Protein AF-A0A7X2TPU9-F1 (afdb_monomer_lite)

pLDDT: mean 86.64, std 10.59, range [33.03, 97.06]

Sequence (370 aa):
MKGRLKGVFSALADVFNPTIPAFIVAGLAMGFANLLVQIYPDIDSVKSIGVIYHLLLLINNSFTPFLTCWIGYLATKRFGGTPILGGMLGMMTIIGEIDQISSLLNITSILYQGTGGVIAAFIGSFILSKVELFLRKHMLPSLDMVLTPLLAIIITVLPYVLFIMPISGAISSVLCFLMDKVSFTDSIVMNIVVGFICAAIFLPINVAGLQHGIIALYPIQLEKYGFITLYPVFAMAGAGQVGAGLGIWFLSRKANNLKLSNVAFSAAIPGTMGVAGPLIYTVTLPHPKAFIASCLGAGIGGAVIKCFNIVSTGWGPSGILALFMMDGPKGPFNALFIYLLGLIISATAGFILSLIILKPSDLEEHSTKR

Structure (mmCIF, N/CA/C/O backbone):
data_AF-A0A7X2TPU9-F1
#
_entry.id   AF-A0A7X2TPU9-F1
#
loop_
_atom_site.group_PDB
_atom_site.id
_atom_site.type_symbol
_atom_site.label_atom_id
_atom_site.label_alt_id
_atom_site.label_comp_id
_atom_site.label_asym_id
_atom_site.label_entity_id
_atom_site.label_seq_id
_atom_site.pdbx_PDB_ins_code
_atom_site.Cartn_x
_atom_site.Cartn_y
_atom_site.Cartn_z
_atom_site.occupancy
_atom_site.B_iso_or_equiv
_atom_site.auth_seq_id
_atom_site.auth_comp_id
_atom_site.auth_asym_id
_atom_site.auth_atom_id
_atom_site.pdbx_PDB_model_num
ATOM 1 N N . MET A 1 1 ? -16.681 -19.768 -14.494 1.00 37.88 1 MET A N 1
ATOM 2 C CA . MET A 1 1 ? -15.994 -18.457 -14.338 1.00 37.88 1 MET A CA 1
ATOM 3 C C . MET A 1 1 ? -15.482 -18.142 -12.924 1.00 37.88 1 MET A C 1
ATOM 5 O O . MET A 1 1 ? -14.431 -17.522 -12.835 1.00 37.88 1 MET A O 1
ATOM 9 N N . LYS A 1 2 ? -16.121 -18.590 -11.826 1.00 37.75 2 LYS A N 1
ATOM 10 C CA . LYS A 1 2 ? -15.704 -18.268 -10.435 1.00 37.75 2 LYS A CA 1
ATOM 11 C C . LYS A 1 2 ? -14.321 -18.805 -9.989 1.00 37.75 2 LYS A C 1
ATOM 13 O O . LYS A 1 2 ? -13.750 -18.261 -9.052 1.00 37.75 2 LYS A O 1
ATOM 18 N N . GLY A 1 3 ? -13.760 -19.822 -10.657 1.00 38.72 3 GLY A N 1
ATOM 19 C CA . GLY A 1 3 ? -12.445 -20.397 -10.312 1.00 38.72 3 GLY A CA 1
ATOM 20 C C . GLY A 1 3 ? -11.226 -19.657 -10.888 1.00 38.72 3 GLY A C 1
ATOM 21 O O . GLY A 1 3 ? -10.216 -19.532 -10.205 1.00 38.72 3 GLY A O 1
ATOM 22 N N . ARG A 1 4 ? -11.313 -19.113 -12.115 1.00 46.78 4 ARG A N 1
ATOM 23 C CA . ARG A 1 4 ? -10.171 -18.448 -12.786 1.00 46.78 4 ARG A CA 1
ATOM 24 C C . ARG A 1 4 ? -9.877 -17.054 -12.216 1.00 46.78 4 ARG A C 1
ATOM 26 O O . ARG A 1 4 ? -8.712 -16.725 -12.044 1.00 46.78 4 ARG A O 1
ATOM 33 N N . LEU A 1 5 ? -10.907 -16.279 -11.850 1.00 44.66 5 LEU A N 1
ATOM 34 C CA . LEU A 1 5 ? -10.726 -14.970 -11.198 1.00 44.66 5 LEU A CA 1
ATOM 35 C C . LEU A 1 5 ? -10.065 -15.095 -9.817 1.00 44.66 5 LEU A C 1
ATOM 37 O O . LEU A 1 5 ? -9.149 -14.335 -9.522 1.00 44.66 5 LEU A O 1
ATOM 41 N N . LYS A 1 6 ? -10.449 -16.094 -9.004 1.00 53.09 6 LYS A N 1
ATOM 42 C CA . LYS A 1 6 ? -9.767 -16.379 -7.727 1.00 53.09 6 LYS A CA 1
ATOM 43 C C . LYS A 1 6 ? -8.276 -16.679 -7.921 1.00 53.09 6 LYS A C 1
ATOM 45 O O . LYS A 1 6 ? -7.469 -16.240 -7.113 1.00 53.09 6 LYS A O 1
ATOM 50 N N . GLY A 1 7 ? -7.910 -17.369 -9.005 1.00 65.25 7 GLY A N 1
ATOM 51 C CA . GLY A 1 7 ? -6.514 -17.678 -9.326 1.00 65.25 7 GLY A CA 1
ATOM 52 C C . GLY A 1 7 ? -5.661 -16.443 -9.632 1.00 65.25 7 GLY A C 1
ATOM 53 O O . GLY A 1 7 ? -4.535 -16.359 -9.156 1.00 65.25 7 GLY A O 1
ATOM 54 N N . VAL A 1 8 ? -6.197 -15.464 -10.371 1.00 63.56 8 VAL A N 1
ATOM 55 C CA . VAL A 1 8 ? -5.458 -14.231 -10.716 1.00 63.56 8 VAL A CA 1
ATOM 56 C C . VAL A 1 8 ? -5.246 -13.346 -9.487 1.00 63.56 8 VAL A C 1
ATOM 58 O O . VAL A 1 8 ? -4.126 -12.908 -9.239 1.00 63.56 8 VAL A O 1
ATOM 61 N N . PHE A 1 9 ? -6.286 -13.130 -8.674 1.00 64.75 9 PHE A N 1
ATOM 62 C CA . PHE A 1 9 ? -6.149 -12.346 -7.441 1.00 64.75 9 PHE A CA 1
ATOM 63 C C . PHE A 1 9 ? -5.242 -13.027 -6.412 1.00 64.75 9 PHE A C 1
ATOM 65 O O . PHE A 1 9 ? -4.466 -12.345 -5.750 1.00 64.75 9 PHE A O 1
ATOM 72 N N . SER A 1 10 ? -5.283 -14.361 -6.322 1.00 69.06 10 SER A N 1
ATOM 73 C CA . SER A 1 10 ? -4.342 -15.126 -5.497 1.00 69.06 10 SER A CA 1
ATOM 74 C C . SER A 1 10 ? -2.905 -14.967 -5.990 1.00 69.06 10 SER A C 1
ATOM 76 O O . SER A 1 10 ? -2.018 -14.757 -5.175 1.00 69.06 10 SER A O 1
ATOM 78 N N . ALA A 1 11 ? -2.664 -15.020 -7.303 1.00 73.75 11 ALA A N 1
ATOM 79 C CA . ALA A 1 11 ? -1.323 -14.840 -7.856 1.00 73.75 11 ALA A CA 1
ATOM 80 C C . ALA A 1 11 ? -0.769 -13.433 -7.581 1.00 73.75 11 ALA A C 1
ATOM 82 O O . ALA A 1 11 ? 0.398 -13.303 -7.229 1.00 73.75 11 ALA A O 1
ATOM 83 N N . LEU A 1 12 ? -1.602 -12.391 -7.686 1.00 71.69 12 LEU A N 1
ATOM 84 C CA . LEU A 1 12 ? -1.212 -11.032 -7.298 1.00 71.69 12 LEU A CA 1
ATOM 85 C C . LEU A 1 12 ? -0.900 -10.957 -5.798 1.00 71.69 12 LEU A C 1
ATOM 87 O O . LEU A 1 12 ? 0.143 -10.432 -5.422 1.00 71.69 12 LEU A O 1
ATOM 91 N N . ALA A 1 13 ? -1.750 -11.530 -4.943 1.00 69.06 13 ALA A N 1
ATOM 92 C CA . ALA A 1 13 ? -1.512 -11.564 -3.501 1.00 69.06 13 ALA A CA 1
ATOM 93 C C . ALA A 1 13 ? -0.185 -12.259 -3.149 1.00 69.06 13 ALA A C 1
ATOM 95 O O . ALA A 1 13 ? 0.596 -11.724 -2.368 1.00 69.06 13 ALA A O 1
ATOM 96 N N . ASP A 1 14 ? 0.111 -13.401 -3.772 1.00 78.12 14 ASP A N 1
ATOM 97 C CA . ASP A 1 14 ? 1.351 -14.153 -3.542 1.00 78.12 14 ASP A CA 1
ATOM 98 C C . ASP A 1 14 ? 2.609 -13.363 -3.942 1.00 78.12 14 ASP A C 1
ATOM 100 O O . ASP A 1 14 ? 3.679 -13.572 -3.370 1.00 78.12 14 ASP A O 1
ATOM 104 N N . VAL A 1 15 ? 2.485 -12.446 -4.907 1.00 84.12 15 VAL A N 1
ATOM 105 C CA . VAL A 1 15 ? 3.581 -11.583 -5.370 1.00 84.12 15 VAL A CA 1
ATOM 106 C C . VAL A 1 15 ? 3.721 -10.326 -4.513 1.00 84.12 15 VAL A C 1
ATOM 108 O O . VAL A 1 15 ? 4.841 -9.936 -4.198 1.00 84.12 15 VAL A O 1
ATOM 111 N N . PHE A 1 16 ? 2.619 -9.708 -4.084 1.00 77.81 16 PHE A N 1
ATOM 112 C CA . PHE A 1 16 ? 2.669 -8.473 -3.294 1.00 77.81 16 PHE A CA 1
ATOM 113 C C . PHE A 1 16 ? 2.858 -8.708 -1.792 1.00 77.81 16 PHE A C 1
ATOM 115 O O . PHE A 1 16 ? 3.532 -7.914 -1.141 1.00 77.81 16 PHE A O 1
ATOM 122 N N . ASN A 1 17 ? 2.331 -9.785 -1.209 1.00 80.00 17 ASN A N 1
ATOM 123 C CA . ASN A 1 17 ? 2.440 -10.014 0.237 1.00 80.00 17 ASN A CA 1
ATOM 124 C C . ASN A 1 17 ? 3.899 -10.008 0.748 1.00 80.00 17 ASN A C 1
ATOM 126 O O . ASN A 1 17 ? 4.159 -9.338 1.750 1.00 80.00 17 ASN A O 1
ATOM 130 N N . PRO A 1 18 ? 4.875 -10.644 0.064 1.00 85.38 18 PRO A N 1
ATOM 131 C CA . PRO A 1 18 ? 6.278 -10.589 0.478 1.00 85.38 18 PRO A CA 1
ATOM 132 C C . PRO A 1 18 ? 6.905 -9.188 0.402 1.00 85.38 18 PRO A C 1
ATOM 134 O O . PRO A 1 18 ? 7.906 -8.942 1.067 1.00 85.38 18 PRO A O 1
ATOM 137 N N . THR A 1 19 ? 6.334 -8.269 -0.386 1.00 82.94 19 THR A N 1
ATOM 138 C CA . THR A 1 19 ? 6.843 -6.891 -0.533 1.00 82.94 19 THR A CA 1
ATOM 139 C C . THR A 1 19 ? 6.356 -5.938 0.558 1.00 82.94 19 THR A C 1
ATOM 141 O O . THR A 1 19 ? 6.970 -4.893 0.762 1.00 82.94 19 THR A O 1
ATOM 144 N N . ILE A 1 20 ? 5.290 -6.289 1.292 1.00 80.12 20 ILE A N 1
ATOM 145 C CA . ILE A 1 20 ? 4.671 -5.414 2.302 1.00 80.12 20 ILE A CA 1
ATOM 146 C C . ILE A 1 20 ? 5.694 -4.890 3.327 1.00 80.12 20 ILE A C 1
ATOM 148 O O . ILE A 1 20 ? 5.723 -3.679 3.528 1.00 80.12 20 ILE A O 1
ATOM 152 N N . PRO A 1 21 ? 6.571 -5.712 3.944 1.00 83.19 21 PRO A N 1
ATOM 153 C CA . PRO A 1 21 ? 7.555 -5.203 4.903 1.00 83.19 21 PRO A CA 1
ATOM 154 C C . PRO A 1 21 ? 8.481 -4.131 4.321 1.00 83.19 21 PRO A C 1
ATOM 156 O O . PRO A 1 21 ? 8.785 -3.149 4.993 1.00 83.19 21 PRO A O 1
ATOM 159 N N . ALA A 1 22 ? 8.892 -4.287 3.063 1.00 85.81 22 ALA A N 1
ATOM 160 C CA . ALA A 1 22 ? 9.754 -3.321 2.397 1.00 85.81 22 ALA A CA 1
ATOM 161 C C . ALA A 1 22 ? 9.011 -2.011 2.084 1.00 85.81 22 ALA A C 1
ATOM 163 O O . ALA A 1 22 ? 9.576 -0.939 2.284 1.00 85.81 22 ALA A O 1
ATOM 164 N N . PHE A 1 23 ? 7.726 -2.079 1.711 1.00 80.94 23 PHE A N 1
ATOM 165 C CA . PHE A 1 23 ? 6.880 -0.888 1.560 1.00 80.94 23 PHE A CA 1
ATOM 166 C C . PHE A 1 23 ? 6.717 -0.099 2.855 1.00 80.94 23 PHE A C 1
ATOM 168 O O . PHE A 1 23 ? 6.763 1.129 2.826 1.00 80.94 23 PHE A O 1
ATOM 175 N N . ILE A 1 24 ? 6.574 -0.794 3.986 1.00 80.88 24 ILE A N 1
ATOM 176 C CA . ILE A 1 24 ? 6.489 -0.157 5.304 1.00 80.88 24 ILE A CA 1
ATOM 177 C C . ILE A 1 24 ? 7.772 0.624 5.583 1.00 80.88 24 ILE A C 1
ATOM 179 O O . ILE A 1 24 ? 7.713 1.799 5.929 1.00 80.88 24 ILE A O 1
ATOM 183 N N . VAL A 1 25 ? 8.931 -0.018 5.415 1.00 87.19 25 VAL A N 1
ATOM 184 C CA . VAL A 1 25 ? 10.233 0.601 5.694 1.00 87.19 25 VAL A CA 1
ATOM 185 C C . VAL A 1 25 ? 10.494 1.784 4.759 1.00 87.19 25 VAL A C 1
ATOM 187 O O . VAL A 1 25 ? 10.828 2.865 5.239 1.00 87.19 25 VAL A O 1
ATOM 190 N N . ALA A 1 26 ? 10.301 1.609 3.449 1.00 86.19 26 ALA A N 1
ATOM 191 C CA . ALA A 1 26 ? 10.525 2.664 2.462 1.00 86.19 26 ALA A CA 1
ATOM 192 C C . ALA A 1 26 ? 9.569 3.850 2.664 1.00 86.19 26 ALA A C 1
ATOM 194 O O . ALA A 1 26 ? 10.004 4.999 2.723 1.00 86.19 26 ALA A O 1
ATOM 195 N N . GLY A 1 27 ? 8.278 3.566 2.855 1.00 82.69 27 GLY A N 1
ATOM 196 C CA . GLY A 1 27 ? 7.254 4.584 3.054 1.00 82.69 27 GLY A CA 1
ATOM 197 C C . GLY A 1 27 ? 7.400 5.345 4.374 1.00 82.69 27 GLY A C 1
ATOM 198 O O . GLY A 1 27 ? 7.263 6.566 4.384 1.00 82.69 27 GLY A O 1
ATOM 199 N N . LEU A 1 28 ? 7.738 4.667 5.481 1.00 86.50 28 LEU A N 1
ATOM 200 C CA . LEU A 1 28 ? 8.047 5.339 6.750 1.00 86.50 28 LEU A CA 1
ATOM 201 C C . LEU A 1 28 ? 9.306 6.196 6.636 1.00 86.50 28 LEU A C 1
ATOM 203 O O . LEU A 1 28 ? 9.312 7.318 7.136 1.00 86.50 28 LEU A O 1
ATOM 207 N N . ALA A 1 29 ? 10.354 5.703 5.969 1.00 89.56 29 ALA A N 1
ATOM 208 C CA . ALA A 1 29 ? 11.577 6.472 5.772 1.00 89.56 29 ALA A CA 1
ATOM 209 C C . ALA A 1 29 ? 11.309 7.760 4.975 1.00 89.56 29 ALA A C 1
ATOM 211 O O . ALA A 1 29 ? 11.707 8.838 5.413 1.00 89.56 29 ALA A O 1
ATOM 212 N N . MET A 1 30 ? 10.558 7.667 3.871 1.00 86.38 30 MET A N 1
ATOM 213 C CA . MET A 1 30 ? 10.102 8.833 3.104 1.00 86.38 30 MET A CA 1
ATOM 214 C C . MET A 1 30 ? 9.233 9.774 3.953 1.00 86.38 30 MET A C 1
ATOM 216 O O . MET A 1 30 ? 9.420 10.986 3.941 1.00 86.38 30 MET A O 1
ATOM 220 N N . GLY A 1 31 ? 8.311 9.219 4.736 1.00 82.44 31 GLY A N 1
ATOM 221 C CA . GLY A 1 31 ? 7.460 9.972 5.650 1.00 82.44 31 GLY A CA 1
ATOM 222 C C . GLY A 1 31 ? 8.233 10.809 6.674 1.00 82.44 31 GLY A C 1
ATOM 223 O O . GLY A 1 31 ? 8.025 12.018 6.794 1.00 82.44 31 GLY A O 1
ATOM 224 N N . PHE A 1 32 ? 9.196 10.191 7.363 1.00 87.31 32 PHE A N 1
ATOM 225 C CA . PHE A 1 32 ? 10.090 10.901 8.280 1.00 87.31 32 PHE A CA 1
ATOM 226 C C . PHE A 1 32 ? 10.965 11.931 7.558 1.00 87.31 32 PHE A C 1
ATOM 228 O O . PHE A 1 32 ? 11.156 13.024 8.088 1.00 87.31 32 PHE A O 1
ATOM 235 N N . ALA A 1 33 ? 11.463 11.624 6.356 1.00 87.62 33 ALA A N 1
ATOM 236 C CA . ALA A 1 33 ? 12.245 12.567 5.558 1.00 87.62 33 ALA A CA 1
ATOM 237 C C . ALA A 1 33 ? 11.432 13.831 5.222 1.00 87.62 33 ALA A C 1
ATOM 239 O O . ALA A 1 33 ? 11.910 14.946 5.435 1.00 87.62 33 ALA A O 1
ATOM 240 N N . ASN A 1 34 ? 10.177 13.662 4.798 1.00 85.25 34 ASN A N 1
ATOM 241 C CA . ASN A 1 34 ? 9.271 14.770 4.492 1.00 85.25 34 ASN A CA 1
ATOM 242 C C . ASN A 1 34 ? 8.945 15.615 5.732 1.00 85.25 34 ASN A C 1
ATOM 244 O O . ASN A 1 34 ? 8.908 16.844 5.649 1.00 85.25 34 ASN A O 1
ATOM 248 N N . LEU A 1 35 ? 8.758 14.983 6.898 1.00 86.25 35 LEU A N 1
ATOM 249 C CA . LEU A 1 35 ? 8.585 15.710 8.159 1.00 86.25 35 LEU A CA 1
ATOM 250 C C . LEU A 1 35 ? 9.835 16.525 8.513 1.00 86.25 35 LEU A C 1
ATOM 252 O O . LEU A 1 35 ? 9.701 17.685 8.893 1.00 86.25 35 LEU A O 1
ATOM 256 N N . LEU A 1 36 ? 11.040 15.965 8.359 1.00 88.12 36 LEU A N 1
ATOM 257 C CA . LEU A 1 36 ? 12.283 16.683 8.662 1.00 88.12 36 LEU A CA 1
ATOM 258 C C . LEU A 1 36 ? 12.463 17.926 7.786 1.00 88.12 36 LEU A C 1
ATOM 260 O O . LEU A 1 36 ? 12.769 18.984 8.330 1.00 88.12 36 LEU A O 1
ATOM 264 N N . VAL A 1 37 ? 12.221 17.826 6.475 1.00 87.50 37 VAL A N 1
ATOM 265 C CA . VAL A 1 37 ? 12.308 18.978 5.552 1.00 87.50 37 VAL A CA 1
ATOM 266 C C . VAL A 1 37 ? 11.253 20.035 5.876 1.00 87.50 37 VAL A C 1
ATOM 268 O O . VAL A 1 37 ? 11.502 21.225 5.710 1.00 87.50 37 VAL A O 1
ATOM 271 N N . GLN A 1 38 ? 10.090 19.643 6.402 1.00 84.25 38 GLN A N 1
ATOM 272 C CA . GLN A 1 38 ? 9.088 20.620 6.825 1.00 84.25 38 GLN A CA 1
ATOM 273 C C . GLN A 1 38 ? 9.500 21.395 8.093 1.00 84.25 38 GLN A C 1
ATOM 275 O O . GLN A 1 38 ? 9.171 22.576 8.200 1.00 84.25 38 GLN A O 1
ATOM 280 N N . ILE A 1 39 ? 10.206 20.768 9.046 1.00 86.25 39 ILE A N 1
ATOM 281 C CA . ILE A 1 39 ? 10.727 21.457 10.251 1.00 86.25 39 ILE A CA 1
ATOM 282 C C . ILE A 1 39 ? 11.978 22.274 9.915 1.00 86.25 39 ILE A C 1
ATOM 284 O O . ILE A 1 39 ? 12.142 23.388 10.412 1.00 86.25 39 ILE A O 1
ATOM 288 N N . TYR A 1 40 ? 12.853 21.715 9.079 1.00 87.25 40 TYR A N 1
ATOM 289 C CA . TYR A 1 40 ? 14.131 22.287 8.671 1.00 87.25 40 TYR A CA 1
ATOM 290 C C . TYR A 1 40 ? 14.166 22.434 7.142 1.00 87.25 40 TYR A C 1
ATOM 292 O O . TYR A 1 40 ? 14.740 21.579 6.466 1.00 87.25 40 TYR A O 1
ATOM 300 N N . PRO A 1 41 ? 13.573 23.510 6.585 1.00 83.56 41 PRO A N 1
ATOM 301 C CA . PRO A 1 41 ? 13.526 23.721 5.136 1.00 83.56 41 PRO A CA 1
ATOM 302 C C . PRO A 1 41 ? 14.909 23.797 4.482 1.00 83.56 41 PRO A C 1
ATOM 304 O O . PRO A 1 41 ? 15.077 23.352 3.353 1.00 83.56 41 PRO A O 1
ATOM 307 N N . ASP A 1 42 ? 15.901 24.325 5.204 1.00 86.75 42 ASP A N 1
ATOM 308 C CA . ASP A 1 42 ? 17.308 24.330 4.797 1.00 86.75 42 ASP A CA 1
ATOM 309 C C . ASP A 1 42 ? 18.062 23.196 5.509 1.00 86.75 42 ASP A C 1
ATOM 311 O O . ASP A 1 42 ? 18.854 23.414 6.430 1.00 86.75 42 ASP A O 1
ATOM 315 N N . ILE A 1 43 ? 17.724 21.954 5.157 1.00 85.50 43 ILE A N 1
ATOM 316 C CA . ILE A 1 43 ? 18.156 20.760 5.900 1.00 85.50 43 ILE A CA 1
ATOM 317 C C . ILE A 1 43 ? 19.678 20.550 5.874 1.00 85.50 43 ILE A C 1
ATOM 319 O O . ILE A 1 43 ? 20.245 19.979 6.808 1.00 85.50 43 ILE A O 1
ATOM 323 N N . ASP A 1 44 ? 20.341 21.080 4.843 1.00 84.44 44 ASP A N 1
ATOM 324 C CA . ASP A 1 44 ? 21.789 20.995 4.643 1.00 84.44 44 ASP A CA 1
ATOM 325 C C . ASP A 1 44 ? 22.567 21.979 5.529 1.00 84.44 44 ASP A C 1
ATOM 327 O O . ASP A 1 44 ? 23.751 21.763 5.814 1.00 84.44 44 ASP A O 1
ATOM 331 N N . SER A 1 45 ? 21.903 23.022 6.043 1.00 83.56 45 SER A N 1
ATOM 332 C CA . SER A 1 45 ? 22.503 23.962 6.999 1.00 83.56 45 SER A CA 1
ATOM 333 C C . SER A 1 45 ? 22.847 23.295 8.338 1.00 83.56 45 SER A C 1
ATOM 335 O O . SER A 1 45 ? 23.846 23.641 8.979 1.00 83.56 45 SER A O 1
ATOM 337 N N . VAL A 1 46 ? 22.077 22.277 8.743 1.00 89.69 46 VAL A N 1
ATOM 338 C CA . VAL A 1 46 ? 22.311 21.495 9.961 1.00 89.69 46 VAL A CA 1
ATOM 339 C C . VAL A 1 46 ? 22.845 20.118 9.578 1.00 89.69 46 VAL A C 1
ATOM 341 O O . VAL A 1 46 ? 22.095 19.155 9.445 1.00 89.69 46 VAL A O 1
ATOM 344 N N . LYS A 1 47 ? 24.175 20.010 9.455 1.00 89.56 47 LYS A N 1
ATOM 345 C CA . LYS A 1 47 ? 24.877 18.809 8.955 1.00 89.56 47 LYS A CA 1
ATOM 346 C C . LYS A 1 47 ? 24.372 17.479 9.533 1.00 89.56 47 LYS A C 1
ATOM 348 O O . LYS A 1 47 ? 24.223 16.516 8.793 1.00 89.56 47 LYS A O 1
ATOM 353 N N . SER A 1 48 ? 24.111 17.400 10.840 1.00 89.12 48 SER A N 1
ATOM 354 C CA . SER A 1 48 ? 23.618 16.169 11.478 1.00 89.12 48 SER A CA 1
ATOM 355 C C . SER A 1 48 ? 22.210 15.778 11.017 1.00 89.12 48 SER A C 1
ATOM 357 O O . SER A 1 48 ? 21.946 14.596 10.812 1.00 89.12 48 SER A O 1
ATOM 359 N N . ILE A 1 49 ? 21.322 16.754 10.815 1.00 90.25 49 ILE A N 1
ATOM 360 C CA . ILE A 1 49 ? 19.953 16.534 10.333 1.00 90.25 49 ILE A CA 1
ATOM 361 C C . ILE A 1 49 ? 19.970 16.209 8.838 1.00 90.25 49 ILE A C 1
ATOM 363 O O . ILE A 1 49 ? 19.307 15.256 8.433 1.00 90.25 49 ILE A O 1
ATOM 367 N N . GLY A 1 50 ? 20.789 16.911 8.047 1.00 91.50 50 GLY A N 1
ATOM 368 C CA . GLY A 1 50 ? 21.007 16.597 6.632 1.00 91.50 50 GLY A CA 1
ATOM 369 C C . GLY A 1 50 ? 21.483 15.154 6.419 1.00 91.50 50 GLY A C 1
ATOM 370 O O . GLY A 1 50 ? 20.932 14.434 5.588 1.00 91.50 50 GLY A O 1
ATOM 371 N N . VAL A 1 51 ? 22.425 14.664 7.240 1.00 93.94 51 VAL A N 1
ATOM 372 C CA . VAL A 1 51 ? 22.862 13.253 7.193 1.00 93.94 51 VAL A CA 1
ATOM 373 C C . VAL A 1 51 ? 21.702 12.292 7.473 1.00 93.94 51 VAL A C 1
ATOM 375 O O . VAL A 1 51 ? 21.525 11.327 6.731 1.00 93.94 51 VAL A O 1
ATOM 378 N N . ILE A 1 52 ? 20.891 12.543 8.507 1.00 94.31 52 ILE A N 1
ATOM 379 C CA . ILE A 1 52 ? 19.731 11.693 8.831 1.00 94.31 52 ILE A CA 1
ATOM 380 C C . ILE A 1 52 ? 18.715 11.702 7.683 1.00 94.31 52 ILE A C 1
ATOM 382 O O . ILE A 1 52 ? 18.240 10.641 7.278 1.00 94.31 52 ILE A O 1
ATOM 386 N N . TYR A 1 53 ? 18.413 12.873 7.126 1.00 93.06 53 TYR A N 1
ATOM 387 C CA . TYR A 1 53 ? 17.513 13.023 5.986 1.00 93.06 53 TYR A CA 1
ATOM 388 C C . TYR A 1 53 ? 17.980 12.209 4.773 1.00 93.06 53 TYR A C 1
ATOM 390 O O . TYR A 1 53 ? 17.211 11.417 4.224 1.00 93.06 53 TYR A O 1
ATOM 398 N N . HIS A 1 54 ? 19.254 12.322 4.395 1.00 93.69 54 HIS A N 1
ATOM 399 C CA . HIS A 1 54 ? 19.792 11.559 3.271 1.00 93.69 54 HIS A CA 1
ATOM 400 C C . HIS A 1 54 ? 19.862 10.053 3.545 1.00 93.69 54 HIS A C 1
ATOM 402 O O . HIS A 1 54 ? 19.648 9.271 2.620 1.00 93.69 54 HIS A O 1
ATOM 408 N N . LEU A 1 55 ? 20.090 9.622 4.791 1.00 95.94 55 LEU A N 1
ATOM 409 C CA . LEU A 1 55 ? 19.981 8.207 5.168 1.00 95.94 55 LEU A CA 1
ATOM 410 C C . LEU A 1 55 ? 18.545 7.684 5.009 1.00 95.94 55 LEU A C 1
ATOM 412 O O . LEU A 1 55 ? 18.350 6.576 4.511 1.00 95.94 55 LEU A O 1
ATOM 416 N N . LEU A 1 56 ? 17.536 8.477 5.377 1.00 93.25 56 LEU A N 1
ATOM 417 C CA . LEU A 1 56 ? 16.128 8.118 5.179 1.00 93.25 56 LEU A CA 1
ATOM 418 C C . LEU A 1 56 ? 15.769 8.033 3.688 1.00 93.25 56 LEU A C 1
ATOM 420 O O . LEU A 1 56 ? 15.145 7.059 3.258 1.00 93.25 56 LEU A O 1
ATOM 424 N N . LEU A 1 57 ? 16.219 8.996 2.879 1.00 92.00 57 LEU A N 1
ATOM 425 C CA . LEU A 1 57 ? 16.050 8.934 1.426 1.00 92.00 57 LEU A CA 1
ATOM 426 C C . LEU A 1 57 ? 16.769 7.733 0.810 1.00 92.00 57 LEU A C 1
ATOM 428 O O . LEU A 1 57 ? 16.216 7.100 -0.084 1.00 92.00 57 LEU A O 1
ATOM 432 N N . LEU A 1 58 ? 17.967 7.389 1.290 1.00 95.19 58 LEU A N 1
ATOM 433 C CA . LEU A 1 58 ? 18.707 6.212 0.836 1.00 95.19 58 LEU A CA 1
ATOM 434 C C . LEU A 1 58 ? 17.907 4.927 1.087 1.00 95.19 58 LEU A C 1
ATOM 436 O O . LEU A 1 58 ? 17.797 4.091 0.190 1.00 95.19 58 LEU A O 1
ATOM 440 N N . ILE A 1 59 ? 17.299 4.794 2.271 1.00 93.44 59 ILE A N 1
ATOM 441 C CA . ILE A 1 59 ? 16.425 3.661 2.604 1.00 93.44 59 ILE A CA 1
ATOM 442 C C . ILE A 1 59 ? 15.239 3.601 1.634 1.00 93.44 59 ILE A C 1
ATOM 444 O O . ILE A 1 59 ? 15.006 2.550 1.036 1.00 93.44 59 ILE A O 1
ATOM 448 N N . ASN A 1 60 ? 14.527 4.710 1.411 1.00 87.88 60 ASN A N 1
ATOM 449 C CA . ASN A 1 60 ? 13.413 4.739 0.457 1.00 87.88 60 ASN A CA 1
ATOM 450 C C . ASN A 1 60 ? 13.857 4.395 -0.978 1.00 87.88 60 ASN A C 1
ATOM 452 O O . ASN A 1 60 ? 13.249 3.555 -1.647 1.00 87.88 60 ASN A O 1
ATOM 456 N N . ASN A 1 61 ? 14.941 5.013 -1.444 1.00 89.06 61 ASN A N 1
ATOM 457 C CA . ASN A 1 61 ? 15.434 4.882 -2.815 1.00 89.06 61 ASN A CA 1
ATOM 458 C C . ASN A 1 61 ? 16.069 3.514 -3.099 1.00 89.06 61 ASN A C 1
ATOM 460 O O . ASN A 1 61 ? 16.218 3.141 -4.259 1.00 89.06 61 ASN A O 1
ATOM 464 N N . SER A 1 62 ? 16.390 2.733 -2.065 1.00 90.81 62 SER A N 1
ATOM 465 C CA . SER A 1 62 ? 16.808 1.335 -2.225 1.00 90.81 62 SER A CA 1
ATOM 466 C C . SER A 1 62 ? 15.672 0.410 -2.685 1.00 90.81 62 SER A C 1
ATOM 468 O O . SER A 1 62 ? 15.930 -0.679 -3.200 1.00 90.81 62 SER A O 1
ATOM 470 N N . PHE A 1 63 ? 14.414 0.834 -2.523 1.00 87.56 63 PHE A N 1
ATOM 471 C CA . PHE A 1 63 ? 13.247 -0.001 -2.790 1.00 87.56 63 PHE A CA 1
ATOM 472 C C . PHE A 1 63 ? 12.300 0.601 -3.830 1.00 87.56 63 PHE A C 1
ATOM 474 O O . PHE A 1 63 ? 12.010 -0.053 -4.832 1.00 87.56 63 PHE A O 1
ATOM 481 N N . THR A 1 64 ? 11.849 1.841 -3.625 1.00 81.62 64 THR A N 1
ATOM 482 C CA . THR A 1 64 ? 10.777 2.463 -4.421 1.00 81.62 64 THR A CA 1
ATOM 483 C C . THR A 1 64 ? 11.087 2.534 -5.926 1.00 81.62 64 THR A C 1
ATOM 485 O O . THR A 1 64 ? 10.250 2.085 -6.710 1.00 81.62 64 THR A O 1
ATOM 488 N N . PRO A 1 65 ? 12.280 2.982 -6.372 1.00 84.56 65 PRO A N 1
ATOM 489 C CA . PRO A 1 65 ? 12.628 3.002 -7.796 1.00 84.56 65 PRO A CA 1
ATOM 490 C C . PRO A 1 65 ? 12.724 1.602 -8.412 1.00 84.56 65 PRO A C 1
ATOM 492 O O . PRO A 1 65 ? 12.435 1.417 -9.587 1.00 84.56 65 PRO A O 1
ATOM 495 N N . PHE A 1 66 ? 13.098 0.597 -7.616 1.00 89.31 66 PHE A N 1
ATOM 496 C CA . PHE A 1 66 ? 13.313 -0.782 -8.063 1.00 89.31 66 PHE A CA 1
ATOM 497 C C . PHE A 1 66 ? 12.070 -1.658 -7.906 1.00 89.31 66 PHE A C 1
ATOM 499 O O . PHE A 1 66 ? 12.158 -2.887 -7.923 1.00 89.31 66 PHE A O 1
ATOM 506 N N . LEU A 1 67 ? 10.893 -1.059 -7.750 1.00 86.75 67 LEU A N 1
ATOM 507 C CA . LEU A 1 67 ? 9.682 -1.808 -7.458 1.00 86.75 67 LEU A CA 1
ATOM 508 C C . LEU A 1 67 ? 9.336 -2.834 -8.549 1.00 86.75 67 LEU A C 1
ATOM 510 O O . LEU A 1 67 ? 8.997 -3.980 -8.252 1.00 86.75 67 LEU A O 1
ATOM 514 N N . THR A 1 68 ? 9.496 -2.461 -9.815 1.00 90.12 68 THR A N 1
ATOM 515 C CA . THR A 1 68 ? 9.306 -3.364 -10.959 1.00 90.12 68 THR A CA 1
ATOM 516 C C . THR A 1 68 ? 10.259 -4.563 -10.918 1.00 90.12 68 THR A C 1
ATOM 518 O O . THR A 1 68 ? 9.848 -5.674 -11.253 1.00 90.12 68 THR A O 1
ATOM 521 N N . CYS A 1 69 ? 11.496 -4.383 -10.438 1.00 93.69 69 CYS A N 1
ATOM 522 C CA . CYS A 1 69 ? 12.465 -5.461 -10.219 1.00 93.69 69 CYS A CA 1
ATOM 523 C C . CYS A 1 69 ? 11.969 -6.458 -9.168 1.00 93.69 69 CYS A C 1
ATOM 525 O O . CYS A 1 69 ? 11.887 -7.659 -9.432 1.00 93.69 69 CYS A O 1
ATOM 527 N N . TRP A 1 70 ? 11.579 -5.967 -7.989 1.00 92.00 70 TRP A N 1
ATOM 528 C CA . TRP A 1 70 ? 11.109 -6.825 -6.898 1.00 92.00 70 TRP A CA 1
ATOM 529 C C . TRP A 1 70 ? 9.857 -7.610 -7.288 1.00 92.00 70 TRP A C 1
ATOM 531 O O . TRP A 1 70 ? 9.760 -8.810 -7.013 1.00 92.00 70 TRP A O 1
ATOM 541 N N . ILE A 1 71 ? 8.927 -6.962 -7.992 1.00 90.69 71 ILE A N 1
ATOM 542 C CA . ILE A 1 71 ? 7.725 -7.620 -8.504 1.00 90.69 71 ILE A CA 1
ATOM 543 C C . ILE A 1 71 ? 8.077 -8.654 -9.569 1.00 90.69 71 ILE A C 1
ATOM 545 O O . ILE A 1 71 ? 7.561 -9.770 -9.506 1.00 90.69 71 ILE A O 1
ATOM 549 N N . GLY A 1 72 ? 8.976 -8.337 -10.501 1.00 94.12 72 GLY A N 1
ATOM 550 C CA . GLY A 1 72 ? 9.395 -9.289 -11.524 1.00 94.12 72 GLY A CA 1
ATOM 551 C C . GLY A 1 72 ? 10.069 -10.533 -10.933 1.00 94.12 72 GLY A C 1
ATOM 552 O O . GLY A 1 72 ? 9.768 -11.669 -11.321 1.00 94.12 72 GLY A O 1
ATOM 553 N N . TYR A 1 73 ? 10.907 -10.334 -9.914 1.00 96.06 73 TYR A N 1
ATOM 554 C CA . TYR A 1 73 ? 11.546 -11.412 -9.162 1.00 96.06 73 TYR A CA 1
ATOM 555 C C . TYR A 1 73 ? 10.514 -12.331 -8.496 1.00 96.06 73 TYR A C 1
ATOM 557 O O . TYR A 1 73 ? 10.537 -13.554 -8.679 1.00 96.06 73 TYR A O 1
ATOM 565 N N . LEU A 1 74 ? 9.577 -11.752 -7.741 1.00 93.06 74 LEU A N 1
ATOM 566 C CA . LEU A 1 74 ? 8.571 -12.506 -6.991 1.00 93.06 74 LEU A CA 1
ATOM 567 C C . LEU A 1 74 ? 7.543 -13.178 -7.910 1.00 93.06 74 LEU A C 1
ATOM 569 O O . LEU A 1 74 ? 7.169 -14.327 -7.667 1.00 93.06 74 LEU A O 1
ATOM 573 N N . ALA A 1 75 ? 7.135 -12.514 -8.993 1.00 92.81 75 ALA A N 1
ATOM 574 C CA . ALA A 1 75 ? 6.247 -13.081 -10.004 1.00 92.81 75 ALA A CA 1
ATOM 575 C C . ALA A 1 75 ? 6.887 -14.289 -10.692 1.00 92.81 75 ALA A C 1
ATOM 577 O O . ALA A 1 75 ? 6.278 -15.356 -10.767 1.00 92.81 75 ALA A O 1
ATOM 578 N N . THR A 1 76 ? 8.144 -14.170 -11.115 1.00 95.50 76 THR A N 1
ATOM 579 C CA . THR A 1 76 ? 8.861 -15.279 -11.761 1.00 95.50 76 THR A CA 1
ATOM 580 C C . THR A 1 76 ? 9.047 -16.456 -10.804 1.00 95.50 76 THR A C 1
ATOM 582 O O . THR A 1 76 ? 8.765 -17.601 -11.168 1.00 95.50 76 THR A O 1
ATOM 585 N N . LYS A 1 77 ? 9.380 -16.178 -9.533 1.00 94.25 77 LYS A N 1
ATOM 586 C CA . LYS A 1 77 ? 9.415 -17.193 -8.467 1.00 94.25 77 LYS A CA 1
ATOM 587 C C . LYS A 1 77 ? 8.071 -17.902 -8.300 1.00 94.25 77 LYS A C 1
ATOM 589 O O . LYS A 1 77 ? 8.035 -19.121 -8.142 1.00 94.25 77 LYS A O 1
ATOM 594 N N . ARG A 1 78 ? 6.960 -17.162 -8.350 1.00 90.69 78 ARG A N 1
ATOM 595 C CA . ARG A 1 78 ? 5.606 -17.719 -8.223 1.00 90.69 78 ARG A CA 1
ATOM 596 C C . ARG A 1 78 ? 5.230 -18.620 -9.399 1.00 90.69 78 ARG A C 1
ATOM 598 O O . ARG A 1 78 ? 4.565 -19.636 -9.189 1.00 90.69 78 ARG A O 1
ATOM 605 N N . PHE A 1 79 ? 5.628 -18.253 -10.614 1.00 92.88 79 PHE A N 1
ATOM 606 C CA . PHE A 1 79 ? 5.304 -18.993 -11.836 1.00 92.88 79 PHE A CA 1
ATOM 607 C C . PHE A 1 79 ? 6.272 -20.143 -12.151 1.00 92.88 79 PHE A C 1
ATOM 609 O O . PHE A 1 79 ? 6.012 -20.901 -13.088 1.00 92.88 79 PHE A O 1
ATOM 616 N N . GLY A 1 80 ? 7.327 -20.312 -11.347 1.00 90.88 80 GLY A N 1
ATOM 617 C CA . GLY A 1 80 ? 8.274 -21.425 -11.430 1.00 90.88 80 GLY A CA 1
ATOM 618 C C . GLY A 1 80 ? 9.464 -21.193 -12.363 1.00 90.88 80 GLY A C 1
ATOM 619 O O . GLY A 1 80 ? 10.181 -22.148 -12.645 1.00 90.88 80 GLY A O 1
ATOM 620 N N . GLY A 1 81 ? 9.666 -19.964 -12.849 1.00 92.94 81 GLY A N 1
ATOM 621 C CA . GLY A 1 81 ? 10.875 -19.574 -13.580 1.00 92.94 81 GLY A CA 1
ATOM 622 C C . GLY A 1 81 ? 12.023 -19.183 -12.645 1.00 92.94 81 GLY A C 1
ATOM 623 O O . GLY A 1 81 ? 11.878 -19.173 -11.418 1.00 92.94 81 GLY A O 1
ATOM 624 N N . THR A 1 82 ? 13.160 -18.806 -13.223 1.00 95.56 82 THR A N 1
ATOM 625 C CA . THR A 1 82 ? 14.347 -18.347 -12.494 1.00 95.56 82 THR A CA 1
ATOM 626 C C . THR A 1 82 ? 14.155 -16.904 -11.999 1.00 95.56 82 THR A C 1
ATOM 628 O O . THR A 1 82 ? 14.176 -15.972 -12.806 1.00 95.56 82 THR A O 1
ATOM 631 N N . PRO A 1 83 ? 14.020 -16.658 -10.677 1.00 96.06 83 PRO A N 1
ATOM 632 C CA . PRO A 1 83 ? 13.591 -15.357 -10.152 1.00 96.06 83 PRO A CA 1
ATOM 633 C C . PRO A 1 83 ? 14.476 -14.174 -10.559 1.00 96.06 83 PRO A C 1
ATOM 635 O O . PRO A 1 83 ? 13.969 -13.092 -10.843 1.00 96.06 83 PRO A O 1
ATOM 638 N N . ILE A 1 84 ? 15.797 -14.372 -10.631 1.00 96.31 84 ILE A N 1
ATOM 639 C CA . ILE A 1 84 ? 16.730 -13.290 -10.973 1.00 96.31 84 ILE A CA 1
ATOM 640 C C . ILE A 1 84 ? 16.506 -12.755 -12.398 1.00 96.31 84 ILE A C 1
ATOM 642 O O . ILE A 1 84 ? 16.643 -11.555 -12.620 1.00 96.31 84 ILE A O 1
ATOM 646 N N . LEU A 1 85 ? 16.072 -13.605 -13.338 1.00 95.88 85 LEU A N 1
ATOM 647 C CA . LEU A 1 85 ? 15.744 -13.194 -14.708 1.00 95.88 85 LEU A CA 1
ATOM 648 C C . LEU A 1 85 ? 14.481 -12.327 -14.743 1.00 95.88 85 LEU A C 1
ATOM 650 O O . LEU A 1 85 ? 14.420 -11.347 -15.480 1.00 95.88 85 LEU A O 1
ATOM 654 N N . GLY A 1 86 ? 13.502 -12.648 -13.897 1.00 95.94 86 GLY A N 1
ATOM 655 C CA . GLY A 1 86 ? 12.317 -11.821 -13.686 1.00 95.94 86 GLY A CA 1
ATOM 656 C C . GLY A 1 86 ? 12.645 -10.445 -13.126 1.00 95.94 86 GLY A C 1
ATOM 657 O O . GLY A 1 86 ? 12.133 -9.440 -13.611 1.00 95.94 86 GLY A O 1
ATOM 658 N N . GLY A 1 87 ? 13.530 -10.393 -12.127 1.00 95.56 87 GLY A N 1
ATOM 659 C CA . GLY A 1 87 ? 14.016 -9.127 -11.577 1.00 95.56 87 GLY A CA 1
ATOM 660 C C . GLY A 1 87 ? 14.743 -8.287 -12.625 1.00 95.56 87 GLY A C 1
ATOM 661 O O . GLY A 1 87 ? 14.475 -7.095 -12.754 1.00 95.56 87 GLY A O 1
ATOM 662 N N . MET A 1 88 ? 15.587 -8.925 -13.440 1.00 95.50 88 MET A N 1
ATOM 663 C CA . MET A 1 88 ? 16.271 -8.278 -14.560 1.00 95.50 88 MET A CA 1
ATOM 664 C C . MET A 1 88 ? 15.286 -7.693 -15.580 1.00 95.50 88 MET A C 1
ATOM 666 O O . MET A 1 88 ? 15.421 -6.532 -15.957 1.00 95.50 88 MET A O 1
ATOM 670 N N . LEU A 1 89 ? 14.258 -8.452 -15.967 1.00 94.94 89 LEU A N 1
ATOM 671 C CA . LEU A 1 89 ? 13.198 -7.976 -16.859 1.00 94.94 89 LEU A CA 1
ATOM 672 C C . LEU A 1 89 ? 12.410 -6.806 -16.244 1.00 94.94 89 LEU A C 1
ATOM 674 O O . LEU A 1 89 ? 12.104 -5.836 -16.932 1.00 94.94 89 LEU A O 1
ATOM 678 N N . GLY A 1 90 ? 12.144 -6.848 -14.937 1.00 92.50 90 GLY A N 1
ATOM 679 C CA . GLY A 1 90 ? 11.556 -5.728 -14.203 1.00 92.50 90 GLY A CA 1
ATOM 680 C C . GLY A 1 90 ? 12.425 -4.466 -14.248 1.00 92.50 90 GLY A C 1
ATOM 681 O O . GLY A 1 90 ? 11.907 -3.388 -14.548 1.00 92.50 90 GLY A O 1
ATOM 682 N N . MET A 1 91 ? 13.740 -4.599 -14.031 1.00 93.50 91 MET A N 1
ATOM 683 C CA . MET A 1 91 ? 14.701 -3.485 -14.097 1.00 93.50 91 MET A CA 1
ATOM 684 C C . MET A 1 91 ? 14.775 -2.840 -15.481 1.00 93.50 91 MET A C 1
ATOM 686 O O . MET A 1 91 ? 14.910 -1.626 -15.559 1.00 93.50 91 MET A O 1
ATOM 690 N N . MET A 1 92 ? 14.617 -3.601 -16.567 1.00 93.19 92 MET A N 1
ATOM 691 C CA . MET A 1 92 ? 14.617 -3.033 -17.926 1.00 93.19 92 MET A CA 1
ATOM 692 C C . MET A 1 92 ? 13.568 -1.931 -18.111 1.00 93.19 92 MET A C 1
ATOM 694 O O . MET A 1 92 ? 13.802 -0.990 -18.858 1.00 93.19 92 MET A O 1
ATOM 698 N N . THR A 1 93 ? 12.448 -2.001 -17.386 1.00 88.00 93 THR A N 1
ATOM 699 C CA . THR A 1 93 ? 11.378 -0.988 -17.422 1.00 88.00 93 THR A CA 1
ATOM 700 C C . THR A 1 93 ? 11.879 0.405 -17.037 1.00 88.00 93 THR A C 1
ATOM 702 O O . THR A 1 93 ? 11.344 1.393 -17.522 1.00 88.00 93 THR A O 1
ATOM 705 N N . ILE A 1 94 ? 12.892 0.493 -16.170 1.00 86.81 94 ILE A N 1
ATOM 706 C CA . ILE A 1 94 ? 13.405 1.746 -15.599 1.00 86.81 94 ILE A CA 1
ATOM 707 C C . ILE A 1 94 ? 14.805 2.100 -16.120 1.00 86.81 94 ILE A C 1
ATOM 709 O O . ILE A 1 94 ? 15.479 2.929 -15.518 1.00 86.81 94 ILE A O 1
ATOM 713 N N . ILE A 1 95 ? 15.267 1.462 -17.193 1.00 92.00 95 ILE A N 1
ATOM 714 C CA . ILE A 1 95 ? 16.594 1.676 -17.781 1.00 92.00 95 ILE A CA 1
ATOM 715 C C . ILE A 1 95 ? 16.469 2.585 -19.020 1.00 92.00 95 ILE A C 1
ATOM 717 O O . ILE A 1 95 ? 15.508 2.475 -19.781 1.00 92.00 95 ILE A O 1
ATOM 721 N N . GLY A 1 96 ? 17.427 3.499 -19.212 1.00 89.75 96 GLY A N 1
ATOM 722 C CA . GLY A 1 96 ? 17.357 4.573 -20.218 1.00 89.75 96 GLY A CA 1
ATOM 723 C C . GLY A 1 96 ? 17.423 4.099 -21.676 1.00 89.75 96 GLY A C 1
ATOM 724 O O . GLY A 1 96 ? 16.985 4.800 -22.585 1.00 89.75 96 GLY A O 1
ATOM 725 N N . GLU A 1 97 ? 17.905 2.884 -21.926 1.00 92.81 97 GLU A N 1
ATOM 726 C CA . GLU A 1 97 ? 17.941 2.248 -23.245 1.00 92.81 97 GLU A CA 1
ATOM 727 C C . GLU A 1 97 ? 16.537 2.113 -23.860 1.00 92.81 97 GLU A C 1
ATOM 729 O O . GLU A 1 97 ? 16.401 2.098 -25.084 1.00 92.81 97 GLU A O 1
ATOM 734 N N . ILE A 1 98 ? 15.483 2.090 -23.035 1.00 91.69 98 ILE A N 1
ATOM 735 C CA . ILE A 1 98 ? 14.091 2.137 -23.502 1.00 91.69 98 ILE A CA 1
ATOM 736 C C . ILE A 1 98 ? 13.816 3.416 -24.298 1.00 91.69 98 ILE A C 1
ATOM 738 O O . ILE A 1 98 ? 13.202 3.347 -25.364 1.00 91.69 98 ILE A O 1
ATOM 742 N N . ASP A 1 99 ? 14.300 4.567 -23.831 1.00 89.81 99 ASP A N 1
ATOM 743 C CA . ASP A 1 99 ? 14.095 5.844 -24.520 1.00 89.81 99 ASP A CA 1
ATOM 744 C C . ASP A 1 99 ? 14.858 5.880 -25.847 1.00 89.81 99 ASP A C 1
ATOM 746 O O . ASP A 1 99 ? 14.349 6.380 -26.853 1.00 89.81 99 ASP A O 1
ATOM 750 N N . GLN A 1 100 ? 16.045 5.266 -25.893 1.00 91.50 100 GLN A N 1
ATOM 751 C CA . GLN A 1 100 ? 16.814 5.124 -27.131 1.00 91.50 100 GLN A CA 1
ATOM 752 C C . GLN A 1 100 ? 16.063 4.263 -28.153 1.00 91.50 100 GLN A C 1
ATOM 754 O O . GLN A 1 100 ? 15.861 4.699 -29.288 1.00 91.50 100 GLN A O 1
ATOM 759 N N . ILE A 1 101 ? 15.581 3.082 -27.750 1.00 91.12 101 ILE A N 1
ATOM 760 C CA . ILE A 1 101 ? 14.769 2.198 -28.604 1.00 91.12 101 ILE A CA 1
ATOM 761 C C . ILE A 1 101 ? 13.521 2.933 -29.102 1.00 91.12 101 ILE A C 1
ATOM 763 O O . ILE A 1 101 ? 13.187 2.873 -30.286 1.00 91.12 101 ILE A O 1
ATOM 767 N N . SER A 1 102 ? 12.851 3.659 -28.210 1.00 90.00 102 SER A N 1
ATOM 768 C CA . SER A 1 102 ? 11.642 4.405 -28.538 1.00 90.00 102 SER A CA 1
ATOM 769 C C . SER A 1 102 ? 11.887 5.519 -29.558 1.00 90.00 102 SER A C 1
ATOM 771 O O . SER A 1 102 ? 11.099 5.690 -30.494 1.00 90.00 102 SER A O 1
ATOM 773 N N . SER A 1 103 ? 13.011 6.231 -29.432 1.00 90.69 103 SER A N 1
ATOM 774 C CA . SER A 1 103 ? 13.416 7.268 -30.385 1.00 90.69 103 SER A CA 1
ATOM 775 C C . SER A 1 103 ? 13.736 6.696 -31.770 1.00 90.69 103 SER A C 1
ATOM 777 O O . SER A 1 103 ? 13.274 7.237 -32.771 1.00 90.69 103 SER A O 1
ATOM 779 N N . LEU A 1 104 ? 14.429 5.553 -31.840 1.00 92.69 104 LEU A N 1
ATOM 780 C CA . LEU A 1 104 ? 14.737 4.865 -33.101 1.00 92.69 104 LEU A CA 1
ATOM 781 C C . LEU A 1 104 ? 13.476 4.379 -33.827 1.00 92.69 104 LEU A C 1
ATOM 783 O O . LEU A 1 104 ? 13.434 4.359 -35.056 1.00 92.69 104 LEU A O 1
ATOM 787 N N . LEU A 1 105 ? 12.448 3.995 -33.072 1.00 90.62 105 LEU A N 1
ATOM 788 C CA . LEU A 1 105 ? 11.174 3.514 -33.603 1.00 90.62 105 LEU A CA 1
ATOM 789 C C . LEU A 1 105 ? 10.131 4.629 -33.798 1.00 90.62 105 LEU A C 1
ATOM 791 O O . LEU A 1 105 ? 9.051 4.350 -34.314 1.00 90.62 105 LEU A O 1
ATOM 795 N N . ASN A 1 106 ? 10.436 5.878 -33.421 1.00 89.94 106 ASN A N 1
ATOM 796 C CA . ASN A 1 106 ? 9.511 7.020 -33.431 1.00 89.94 106 ASN A CA 1
ATOM 797 C C . ASN A 1 106 ? 8.198 6.776 -32.650 1.00 89.94 106 ASN A C 1
ATOM 799 O O . ASN A 1 106 ? 7.129 7.229 -33.061 1.00 89.94 106 ASN A O 1
ATOM 803 N N . ILE A 1 107 ? 8.269 6.072 -31.513 1.00 88.38 107 ILE A N 1
ATOM 804 C CA . ILE A 1 107 ? 7.111 5.728 -30.656 1.00 88.38 107 ILE A CA 1
ATOM 805 C C . ILE A 1 107 ? 7.201 6.338 -29.247 1.00 88.38 107 ILE A C 1
ATOM 807 O O . ILE A 1 107 ? 6.598 5.830 -28.301 1.00 88.38 107 ILE A O 1
ATOM 811 N N . THR A 1 108 ? 7.908 7.460 -29.108 1.00 83.81 108 THR A N 1
ATOM 812 C CA . THR A 1 108 ? 8.162 8.159 -27.829 1.00 83.81 108 THR A CA 1
ATOM 813 C C . THR A 1 108 ? 6.904 8.595 -27.085 1.00 83.81 108 THR A C 1
ATOM 815 O O . THR A 1 108 ? 6.931 8.757 -25.870 1.00 83.81 108 THR A O 1
ATOM 818 N N . SER A 1 109 ? 5.775 8.731 -27.782 1.00 79.75 109 SER A N 1
ATOM 819 C CA . SER A 1 109 ? 4.474 9.026 -27.173 1.00 79.75 109 SER A CA 1
ATOM 820 C C . SER A 1 109 ? 3.854 7.842 -26.427 1.00 79.75 109 SER A C 1
ATOM 822 O O . SER A 1 109 ? 2.968 8.043 -25.598 1.00 79.75 109 SER A O 1
ATOM 824 N N . ILE A 1 110 ? 4.280 6.614 -26.733 1.00 83.88 110 ILE A N 1
ATOM 825 C CA . ILE A 1 110 ? 3.673 5.376 -26.229 1.00 83.88 110 ILE A CA 1
ATOM 826 C C . ILE A 1 110 ? 4.675 4.556 -25.405 1.00 83.88 110 ILE A C 1
ATOM 828 O O . ILE A 1 110 ? 4.261 3.803 -24.525 1.00 83.88 110 ILE A O 1
ATOM 832 N N . LEU A 1 111 ? 5.975 4.691 -25.675 1.00 87.44 111 LEU A N 1
ATOM 833 C CA . LEU A 1 111 ? 7.043 3.966 -24.996 1.00 87.44 111 LEU A CA 1
ATOM 834 C C . LEU A 1 111 ? 8.111 4.941 -24.496 1.00 87.44 111 LEU A C 1
ATOM 836 O O . LEU A 1 111 ? 8.706 5.673 -25.279 1.00 87.44 111 LEU A O 1
ATOM 840 N N . TYR A 1 112 ? 8.373 4.913 -23.199 1.00 85.19 112 TYR A N 1
ATOM 841 C CA . TYR A 1 112 ? 9.447 5.647 -22.532 1.00 85.19 112 TYR A CA 1
ATOM 842 C C . TYR A 1 112 ? 9.812 4.941 -21.216 1.00 85.19 112 TYR A C 1
ATOM 844 O O . TYR A 1 112 ? 9.095 4.034 -20.769 1.00 85.19 112 TYR A O 1
ATOM 852 N N . GLN A 1 113 ? 10.913 5.327 -20.582 1.00 84.69 113 GLN A N 1
ATOM 853 C CA . GLN A 1 113 ? 11.353 4.784 -19.296 1.00 84.69 113 GLN A CA 1
ATOM 854 C C . GLN A 1 113 ? 10.234 4.873 -18.233 1.00 84.69 113 GLN A C 1
ATOM 856 O O . GLN A 1 113 ? 9.641 5.923 -18.008 1.00 84.69 113 GLN A O 1
ATOM 861 N N . GLY A 1 114 ? 9.918 3.753 -17.581 1.00 78.75 114 GLY A N 1
ATOM 862 C CA . GLY A 1 114 ? 8.806 3.622 -16.627 1.00 78.75 114 GLY A CA 1
ATOM 863 C C . GLY A 1 114 ? 7.459 3.249 -17.262 1.00 78.75 114 GLY A C 1
ATOM 864 O O . GLY A 1 114 ? 6.469 3.039 -16.565 1.00 78.75 114 GLY A O 1
ATOM 865 N N . THR A 1 115 ? 7.373 3.112 -18.589 1.00 79.81 115 THR A N 1
ATOM 866 C CA . THR A 1 115 ? 6.109 2.727 -19.240 1.00 79.81 115 THR A CA 1
ATOM 867 C C . THR A 1 115 ? 5.682 1.312 -18.846 1.00 79.81 115 THR A C 1
ATOM 869 O O . THR A 1 115 ? 6.430 0.346 -18.975 1.00 79.81 115 THR A O 1
ATOM 872 N N . GLY A 1 116 ? 4.431 1.176 -18.403 1.00 77.31 116 GLY A N 1
ATOM 873 C CA . GLY A 1 116 ? 3.813 -0.103 -18.045 1.00 77.31 116 GLY A CA 1
ATOM 874 C C . GLY A 1 116 ? 4.104 -0.584 -16.626 1.00 77.31 116 GLY A C 1
ATOM 875 O O . GLY A 1 116 ? 3.288 -1.334 -16.076 1.00 77.31 116 GLY A O 1
ATOM 876 N N . GLY A 1 117 ? 5.191 -0.104 -16.022 1.00 85.38 117 GLY A N 1
ATOM 877 C CA . GLY A 1 117 ? 5.458 -0.209 -14.596 1.00 85.38 117 GLY A CA 1
ATOM 878 C C . GLY A 1 117 ? 5.304 -1.614 -14.024 1.00 85.38 117 GLY A C 1
ATOM 879 O O . GLY A 1 117 ? 5.728 -2.623 -14.597 1.00 85.38 117 GLY A O 1
ATOM 880 N N . VAL A 1 118 ? 4.642 -1.691 -12.873 1.00 86.25 118 VAL A N 1
ATOM 881 C CA . VAL A 1 118 ? 4.427 -2.949 -12.143 1.00 86.25 118 VAL A CA 1
ATOM 882 C C . VAL A 1 118 ? 3.567 -3.966 -12.905 1.00 86.25 118 VAL A C 1
ATOM 884 O O . VAL A 1 118 ? 3.817 -5.172 -12.810 1.00 86.25 118 VAL A O 1
ATOM 887 N N . ILE A 1 119 ? 2.584 -3.508 -13.689 1.00 87.88 119 ILE A N 1
ATOM 888 C CA . ILE A 1 119 ? 1.733 -4.397 -14.498 1.00 87.88 119 ILE A CA 1
ATOM 889 C C . ILE A 1 119 ? 2.572 -5.083 -15.575 1.00 87.88 119 ILE A C 1
ATOM 891 O O . ILE A 1 119 ? 2.487 -6.307 -15.725 1.00 87.88 119 ILE A O 1
ATOM 895 N N . ALA A 1 120 ? 3.405 -4.312 -16.283 1.00 90.69 120 ALA A N 1
ATOM 896 C CA . ALA A 1 120 ? 4.298 -4.860 -17.292 1.00 90.69 120 ALA A CA 1
ATOM 897 C C . ALA A 1 120 ? 5.211 -5.908 -16.656 1.00 90.69 120 ALA A C 1
ATOM 899 O O . ALA A 1 120 ? 5.184 -7.061 -17.089 1.00 90.69 120 ALA A O 1
ATOM 900 N N . ALA A 1 121 ? 5.923 -5.561 -15.580 1.00 92.25 121 ALA A N 1
ATOM 901 C CA . ALA A 1 121 ? 6.852 -6.472 -14.911 1.00 92.25 121 ALA A CA 1
ATOM 902 C C . ALA A 1 121 ? 6.196 -7.804 -14.500 1.00 92.25 121 ALA A C 1
ATOM 904 O O . ALA A 1 121 ? 6.785 -8.872 -14.690 1.00 92.25 121 ALA A O 1
ATOM 905 N N . PHE A 1 122 ? 4.957 -7.769 -13.996 1.00 90.75 122 PHE A N 1
ATOM 906 C CA . PHE A 1 122 ? 4.204 -8.971 -13.631 1.00 90.75 122 PHE A CA 1
ATOM 907 C C . PHE A 1 122 ? 3.843 -9.838 -14.851 1.00 90.75 122 PHE A C 1
ATOM 909 O O . PHE A 1 122 ? 4.101 -11.046 -14.852 1.00 90.75 122 PHE A O 1
ATOM 916 N N . ILE A 1 123 ? 3.266 -9.239 -15.901 1.00 91.75 123 ILE A N 1
ATOM 917 C CA . ILE A 1 123 ? 2.855 -9.958 -17.122 1.00 91.75 123 ILE A CA 1
ATOM 918 C C . ILE A 1 123 ? 4.081 -10.494 -17.873 1.00 91.75 123 ILE A C 1
ATOM 920 O O . ILE A 1 123 ? 4.092 -11.647 -18.310 1.00 91.75 123 ILE A O 1
ATOM 924 N N . GLY A 1 124 ? 5.133 -9.684 -17.983 1.00 94.19 124 GLY A N 1
ATOM 925 C CA . GLY A 1 124 ? 6.403 -10.064 -18.589 1.00 94.19 124 GLY A CA 1
ATOM 926 C C . GLY A 1 124 ? 7.061 -11.225 -17.852 1.00 94.19 124 GLY A C 1
ATOM 927 O O . GLY A 1 124 ? 7.481 -12.186 -18.487 1.00 94.19 124 GLY A O 1
ATOM 928 N N . SER A 1 125 ? 7.043 -11.214 -16.517 1.00 95.38 125 SER A N 1
ATOM 929 C CA . SER A 1 125 ? 7.551 -12.318 -15.687 1.00 95.38 125 SER A CA 1
ATOM 930 C C . SER A 1 125 ? 6.762 -13.616 -15.850 1.00 95.38 125 SER A C 1
ATOM 932 O O . SER A 1 125 ? 7.338 -14.707 -15.846 1.00 95.38 125 SER A O 1
ATOM 934 N N . PHE A 1 126 ? 5.442 -13.523 -16.033 1.00 94.25 126 PHE A N 1
ATOM 935 C CA . PHE A 1 126 ? 4.616 -14.683 -16.366 1.00 94.25 126 PHE A CA 1
ATOM 936 C C . PHE A 1 126 ? 5.030 -15.300 -17.706 1.00 94.25 126 PHE A C 1
ATOM 938 O O . PHE A 1 126 ? 5.235 -16.514 -17.784 1.00 94.25 126 PHE A O 1
ATOM 945 N N . ILE A 1 127 ? 5.185 -14.476 -18.746 1.00 95.94 127 ILE A N 1
ATOM 946 C CA . ILE A 1 127 ? 5.589 -14.938 -20.080 1.00 95.94 127 ILE A CA 1
ATOM 947 C C . ILE A 1 127 ? 7.009 -15.500 -20.040 1.00 95.94 127 ILE A C 1
ATOM 949 O O . ILE A 1 127 ? 7.213 -16.621 -20.502 1.00 95.94 127 ILE A O 1
ATOM 953 N N . LEU A 1 128 ? 7.943 -14.793 -19.401 1.00 97.00 128 LEU A N 1
ATOM 954 C CA . LEU A 1 128 ? 9.321 -15.238 -19.204 1.00 97.00 128 LEU A CA 1
ATOM 955 C C . LEU A 1 128 ? 9.367 -16.626 -18.570 1.00 97.00 128 LEU A C 1
ATOM 957 O O . LEU A 1 128 ? 10.021 -17.518 -19.096 1.00 97.00 128 LEU A O 1
ATOM 961 N N . SER A 1 129 ? 8.608 -16.836 -17.492 1.00 96.06 129 SER A N 1
ATOM 962 C CA . SER A 1 129 ? 8.556 -18.130 -16.806 1.00 96.06 129 SER A CA 1
ATOM 963 C C . SER A 1 129 ? 8.041 -19.242 -17.722 1.00 96.06 129 SER A C 1
ATOM 965 O O . SER A 1 129 ? 8.530 -20.368 -17.673 1.00 96.06 129 SER A O 1
ATOM 967 N N . LYS A 1 130 ? 7.056 -18.954 -18.583 1.00 95.94 130 LYS A N 1
ATOM 968 C CA . LYS A 1 130 ? 6.532 -19.939 -19.542 1.00 95.94 130 LYS A CA 1
ATOM 969 C C . LYS A 1 130 ? 7.525 -20.254 -20.653 1.00 95.94 130 LYS A C 1
ATOM 971 O O . LYS A 1 130 ? 7.684 -21.430 -20.978 1.00 95.94 130 LYS A O 1
ATOM 976 N N . VAL A 1 131 ? 8.184 -19.238 -21.203 1.00 96.06 131 VAL A N 1
ATOM 977 C CA . VAL A 1 131 ? 9.219 -19.405 -22.231 1.00 96.06 131 VAL A CA 1
ATOM 978 C C . VAL A 1 131 ? 10.406 -20.177 -21.657 1.00 96.06 131 VAL A C 1
ATOM 980 O O . VAL A 1 131 ? 10.842 -21.153 -22.261 1.00 96.06 131 VAL A O 1
ATOM 983 N N . GLU A 1 132 ? 10.876 -19.814 -20.464 1.00 96.12 132 GLU A N 1
ATOM 984 C CA . GLU A 1 132 ? 11.990 -20.485 -19.795 1.00 96.12 132 GLU A CA 1
ATOM 985 C C . GLU A 1 132 ? 11.679 -21.960 -19.532 1.00 96.12 132 GLU A C 1
ATOM 987 O O . GLU A 1 132 ? 12.457 -22.823 -19.923 1.00 96.12 132 GLU A O 1
ATOM 992 N N . LEU A 1 133 ? 10.524 -22.275 -18.936 1.00 94.62 133 LEU A N 1
ATOM 993 C CA . LEU A 1 133 ? 10.129 -23.663 -18.672 1.00 94.62 133 LEU A CA 1
ATOM 994 C C . LEU A 1 133 ? 9.958 -24.476 -19.962 1.00 94.62 133 LEU A C 1
ATOM 996 O O . LEU A 1 133 ? 10.265 -25.670 -19.988 1.00 94.62 133 LEU A O 1
ATOM 1000 N N . PHE A 1 134 ? 9.477 -23.845 -21.036 1.00 95.81 134 PHE A N 1
ATOM 1001 C CA . PHE A 1 134 ? 9.370 -24.486 -22.343 1.00 95.81 134 PHE A CA 1
ATOM 1002 C C . PHE A 1 134 ? 10.750 -24.808 -22.924 1.00 95.81 134 PHE A C 1
ATOM 1004 O O . PHE A 1 134 ? 10.975 -25.941 -23.349 1.00 95.81 134 PHE A O 1
ATOM 1011 N N . LEU A 1 135 ? 11.676 -23.849 -22.905 1.00 94.62 135 LEU A N 1
ATOM 1012 C CA . LEU A 1 135 ? 13.046 -24.044 -23.375 1.00 94.62 135 LEU A CA 1
ATOM 1013 C C . LEU A 1 135 ? 13.765 -25.102 -22.538 1.00 94.62 135 LEU A C 1
ATOM 1015 O O . LEU A 1 135 ? 14.301 -26.049 -23.104 1.00 94.62 135 LEU A O 1
ATOM 1019 N N . ARG A 1 136 ? 13.665 -25.022 -21.206 1.00 93.56 136 ARG A N 1
ATOM 1020 C CA . ARG A 1 136 ? 14.264 -25.975 -20.260 1.00 93.56 136 ARG A CA 1
ATOM 1021 C C . ARG A 1 136 ? 13.815 -27.416 -20.520 1.00 93.56 136 ARG A C 1
ATOM 1023 O O . ARG A 1 136 ? 14.589 -28.349 -20.350 1.00 93.56 136 ARG A O 1
ATOM 1030 N N . LYS A 1 137 ? 12.571 -27.609 -20.976 1.00 93.31 137 LYS A N 1
ATOM 1031 C CA . LYS A 1 137 ? 12.027 -28.930 -21.335 1.00 93.31 137 LYS A CA 1
ATOM 1032 C C . LYS A 1 137 ? 12.594 -29.496 -22.646 1.00 93.31 137 LYS A C 1
ATOM 1034 O O . LYS A 1 137 ? 12.620 -30.713 -22.800 1.00 93.31 137 LYS A O 1
ATOM 1039 N N . HIS A 1 138 ? 12.996 -28.644 -23.589 1.00 93.19 138 HIS A N 1
ATOM 1040 C CA . HIS A 1 138 ? 13.470 -29.060 -24.918 1.00 93.19 138 HIS A CA 1
ATOM 1041 C C . HIS A 1 138 ? 14.991 -28.940 -25.086 1.00 93.19 138 HIS A C 1
ATOM 1043 O O . HIS A 1 138 ? 15.534 -29.428 -26.076 1.00 93.19 138 HIS A O 1
ATOM 1049 N N . MET A 1 139 ? 15.681 -28.292 -24.146 1.00 92.06 139 MET A N 1
ATOM 1050 C CA . MET A 1 139 ? 17.121 -28.075 -24.206 1.00 92.06 139 MET A CA 1
ATOM 1051 C C . MET A 1 139 ? 17.897 -29.340 -23.835 1.00 92.06 139 MET A C 1
ATOM 1053 O O . MET A 1 139 ? 17.516 -30.095 -22.941 1.00 92.06 139 MET A O 1
ATOM 1057 N N . LEU A 1 140 ? 19.037 -29.544 -24.496 1.00 91.12 140 LEU A N 1
ATOM 1058 C CA . LEU A 1 140 ? 19.995 -30.573 -24.101 1.00 91.12 140 LEU A CA 1
ATOM 1059 C C . LEU A 1 140 ? 20.551 -30.262 -22.696 1.00 91.12 140 LEU A C 1
ATOM 1061 O O . LEU A 1 140 ? 20.925 -29.110 -22.452 1.00 91.12 140 LEU A O 1
ATOM 1065 N N . PRO A 1 141 ? 20.704 -31.259 -21.801 1.00 89.69 141 PRO A N 1
ATOM 1066 C CA . PRO A 1 141 ? 21.165 -31.030 -20.427 1.00 89.69 141 PRO A CA 1
ATOM 1067 C C . PRO A 1 141 ? 22.485 -30.252 -20.319 1.00 89.69 141 PRO A C 1
ATOM 1069 O O . PRO A 1 141 ? 22.646 -29.428 -19.426 1.00 89.69 141 PRO A O 1
ATOM 1072 N N . SER A 1 142 ? 23.417 -30.462 -21.256 1.00 89.31 142 SER A N 1
ATOM 1073 C CA . SER A 1 142 ? 24.721 -29.783 -21.283 1.00 89.31 142 SER A CA 1
ATOM 1074 C C . SER A 1 142 ? 24.644 -28.290 -21.618 1.00 89.31 142 SER A C 1
ATOM 1076 O O . SER A 1 142 ? 25.563 -27.548 -21.286 1.00 89.31 142 SER A O 1
ATOM 1078 N N . LEU A 1 143 ? 23.578 -27.848 -22.291 1.00 91.19 143 LEU A N 1
ATOM 1079 C CA . LEU A 1 143 ? 23.400 -26.462 -22.735 1.00 91.19 143 LEU A CA 1
ATOM 1080 C C . LEU A 1 143 ? 22.374 -25.697 -21.890 1.00 91.19 143 LEU A C 1
ATOM 1082 O O . LEU A 1 143 ? 22.351 -24.467 -21.935 1.00 91.19 143 LEU A O 1
ATOM 1086 N N . ASP A 1 144 ? 21.556 -26.403 -21.104 1.00 88.69 144 ASP A N 1
ATOM 1087 C CA . ASP A 1 144 ? 20.447 -25.834 -20.332 1.00 88.69 144 ASP A CA 1
ATOM 1088 C C . ASP A 1 144 ? 20.882 -24.703 -19.390 1.00 88.69 144 ASP A C 1
ATOM 1090 O O . ASP A 1 144 ? 20.241 -23.658 -19.325 1.00 88.69 144 ASP A O 1
ATOM 1094 N N . MET A 1 145 ? 22.020 -24.854 -18.712 1.00 88.44 145 MET A N 1
ATOM 1095 C CA . MET A 1 145 ? 22.490 -23.861 -17.740 1.00 88.44 145 MET A CA 1
ATOM 1096 C C . MET A 1 145 ? 22.831 -22.497 -18.367 1.00 88.44 145 MET A C 1
ATOM 1098 O O . MET A 1 145 ? 22.764 -21.482 -17.676 1.00 88.44 145 MET A O 1
ATOM 1102 N N . VAL A 1 146 ? 23.183 -22.459 -19.657 1.00 90.00 146 VAL A N 1
ATOM 1103 C CA . VAL A 1 146 ? 23.638 -21.239 -20.347 1.00 90.00 146 VAL A CA 1
ATOM 1104 C C . VAL A 1 146 ? 22.610 -20.762 -21.370 1.00 90.00 146 VAL A C 1
ATOM 1106 O O . VAL A 1 146 ? 22.212 -19.598 -21.350 1.00 90.00 146 VAL A O 1
ATOM 1109 N N . LEU A 1 147 ? 22.154 -21.646 -22.262 1.00 93.88 147 LEU A N 1
ATOM 1110 C CA . LEU A 1 147 ? 21.307 -21.255 -23.388 1.00 93.88 147 LEU A CA 1
ATOM 1111 C C . LEU A 1 147 ? 19.859 -21.005 -22.982 1.00 93.88 147 LEU A C 1
ATOM 1113 O O . LEU A 1 147 ? 19.256 -20.065 -23.488 1.00 93.88 147 LEU A O 1
ATOM 1117 N N . THR A 1 148 ? 19.295 -21.801 -22.074 1.00 94.19 148 THR A N 1
ATOM 1118 C CA . THR A 1 148 ? 17.902 -21.626 -21.639 1.00 94.19 148 THR A CA 1
ATOM 1119 C C . THR A 1 148 ? 17.642 -20.240 -21.043 1.00 94.19 148 THR A C 1
ATOM 1121 O O . THR A 1 148 ? 16.747 -19.564 -21.553 1.00 94.19 148 THR A O 1
ATOM 1124 N N . PRO A 1 149 ? 18.394 -19.757 -20.030 1.00 92.81 149 PRO A N 1
ATOM 1125 C CA . PRO A 1 149 ? 18.148 -18.429 -19.466 1.00 92.81 149 PRO A CA 1
ATOM 1126 C C . PRO A 1 149 ? 18.418 -17.300 -20.476 1.00 92.81 149 PRO A C 1
ATOM 1128 O O . PRO A 1 149 ? 17.661 -16.329 -20.520 1.00 92.81 149 PRO A O 1
ATOM 1131 N N . LEU A 1 150 ? 19.444 -17.444 -21.326 1.00 94.56 150 LEU A N 1
ATOM 1132 C CA . LEU A 1 150 ? 19.784 -16.468 -22.365 1.00 94.56 150 LEU A CA 1
ATOM 1133 C C . LEU A 1 150 ? 18.663 -16.331 -23.404 1.00 94.56 150 LEU A C 1
ATOM 1135 O O . LEU A 1 150 ? 18.167 -15.232 -23.652 1.00 94.56 150 LEU A O 1
ATOM 1139 N N . LEU A 1 151 ? 18.239 -17.451 -23.992 1.00 94.94 151 LEU A N 1
ATOM 1140 C CA . LEU A 1 151 ? 17.188 -17.476 -25.005 1.00 94.94 151 LEU A CA 1
ATOM 1141 C C . LEU A 1 151 ? 15.839 -17.068 -24.415 1.00 94.94 151 LEU A C 1
ATOM 1143 O O . LEU A 1 151 ? 15.096 -16.344 -25.073 1.00 94.94 151 LEU A O 1
ATOM 1147 N N . ALA A 1 152 ? 15.535 -17.469 -23.176 1.00 95.38 152 ALA A N 1
ATOM 1148 C CA . ALA A 1 152 ? 14.302 -17.067 -22.506 1.00 95.38 152 ALA A CA 1
ATOM 1149 C C . ALA A 1 152 ? 14.191 -15.543 -22.405 1.00 95.38 152 ALA A C 1
ATOM 1151 O O . ALA A 1 152 ? 13.146 -14.982 -22.740 1.00 95.38 152 ALA A O 1
ATOM 1152 N N . ILE A 1 153 ? 15.276 -14.871 -22.009 1.00 94.75 153 ILE A N 1
ATOM 1153 C CA . ILE A 1 153 ? 15.328 -13.410 -21.953 1.00 94.75 153 ILE A CA 1
ATOM 1154 C C . ILE A 1 153 ? 15.235 -12.803 -23.350 1.00 94.75 153 ILE A C 1
ATOM 1156 O O . ILE A 1 153 ? 14.353 -11.981 -23.568 1.00 94.75 153 ILE A O 1
ATOM 1160 N N . ILE A 1 154 ? 16.061 -13.224 -24.311 1.00 94.12 154 ILE A N 1
ATOM 1161 C CA . ILE A 1 154 ? 16.057 -12.644 -25.669 1.00 94.12 154 ILE A CA 1
ATOM 1162 C C . ILE A 1 154 ? 14.667 -12.742 -26.313 1.00 94.12 154 ILE A C 1
ATOM 1164 O O . ILE A 1 154 ? 14.156 -11.758 -26.850 1.00 94.12 154 ILE A O 1
ATOM 1168 N N . ILE A 1 155 ? 14.029 -13.911 -26.215 1.00 95.19 155 ILE A N 1
ATOM 1169 C CA . ILE A 1 155 ? 12.700 -14.157 -26.787 1.00 95.19 155 ILE A CA 1
ATOM 1170 C C . ILE A 1 155 ? 11.627 -13.335 -26.067 1.00 95.19 155 ILE A C 1
ATOM 1172 O O . ILE A 1 155 ? 10.668 -12.905 -26.702 1.00 95.19 155 ILE A O 1
ATOM 1176 N N . THR A 1 156 ? 11.769 -13.105 -24.759 1.00 95.69 156 THR A N 1
ATOM 1177 C CA . THR A 1 156 ? 10.752 -12.393 -23.972 1.00 95.69 156 THR A CA 1
ATOM 1178 C C . THR A 1 156 ? 10.919 -10.874 -24.019 1.00 95.69 156 THR A C 1
ATOM 1180 O O . THR A 1 156 ? 9.919 -10.163 -24.009 1.00 95.69 156 THR A O 1
ATOM 1183 N N . VAL A 1 157 ? 12.144 -10.351 -24.109 1.00 94.50 157 VAL A N 1
ATOM 1184 C CA . VAL A 1 157 ? 12.422 -8.904 -24.066 1.00 94.50 157 VAL A CA 1
ATOM 1185 C C . VAL A 1 157 ? 11.799 -8.168 -25.246 1.00 94.50 157 VAL A C 1
ATOM 1187 O O . VAL A 1 157 ? 11.202 -7.112 -25.055 1.00 94.50 157 VAL A O 1
ATOM 1190 N N . LEU A 1 158 ? 11.873 -8.734 -26.452 1.00 91.12 158 LEU A N 1
ATOM 1191 C CA . LEU A 1 158 ? 11.304 -8.102 -27.641 1.00 91.12 158 LEU A CA 1
ATOM 1192 C C . LEU A 1 158 ? 9.785 -7.856 -27.507 1.00 91.12 158 LEU A C 1
ATOM 1194 O O . LEU A 1 158 ? 9.363 -6.702 -27.626 1.00 91.12 158 LEU A O 1
ATOM 1198 N N . PRO A 1 159 ? 8.941 -8.869 -27.213 1.00 93.62 159 PRO A N 1
ATOM 1199 C CA . PRO A 1 159 ? 7.523 -8.625 -26.993 1.00 93.62 159 PRO A CA 1
ATOM 1200 C C . PRO A 1 159 ? 7.248 -7.840 -25.707 1.00 93.62 159 PRO A C 1
ATOM 1202 O O . PRO A 1 159 ? 6.248 -7.122 -25.639 1.00 93.62 159 PRO A O 1
ATOM 1205 N N . TYR A 1 160 ? 8.125 -7.939 -24.705 1.00 93.69 160 TYR A N 1
ATOM 1206 C CA . TYR A 1 160 ? 8.009 -7.176 -23.469 1.00 93.69 160 TYR A CA 1
ATOM 1207 C C . TYR A 1 160 ? 8.076 -5.669 -23.707 1.00 93.69 160 TYR A C 1
ATOM 1209 O O . TYR A 1 160 ? 7.143 -4.954 -23.346 1.00 93.69 160 TYR A O 1
ATOM 1217 N N . VAL A 1 161 ? 9.130 -5.206 -24.374 1.00 92.56 161 VAL A N 1
ATOM 1218 C CA . VAL A 1 161 ? 9.355 -3.780 -24.624 1.00 92.56 161 VAL A CA 1
ATOM 1219 C C . VAL A 1 161 ? 8.363 -3.230 -25.649 1.00 92.56 161 VAL A C 1
ATOM 1221 O O . VAL A 1 161 ? 7.795 -2.164 -25.438 1.00 92.56 161 VAL A O 1
ATOM 1224 N N . LEU A 1 162 ? 8.109 -3.956 -26.743 1.00 90.81 162 LEU A N 1
ATOM 1225 C CA . LEU A 1 162 ? 7.324 -3.416 -27.860 1.00 90.81 162 LEU A CA 1
ATOM 1226 C C . LEU A 1 162 ? 5.808 -3.527 -27.682 1.00 90.81 162 LEU A C 1
ATOM 1228 O O . LEU A 1 162 ? 5.073 -2.721 -28.246 1.00 90.81 162 LEU A O 1
ATOM 1232 N N . PHE A 1 163 ? 5.325 -4.513 -26.921 1.00 91.88 163 PHE A N 1
ATOM 1233 C CA . PHE A 1 163 ? 3.887 -4.731 -26.748 1.00 91.88 163 PHE A CA 1
ATOM 1234 C C . PHE A 1 163 ? 3.468 -4.646 -25.285 1.00 91.88 163 PHE A C 1
ATOM 1236 O O . PHE A 1 163 ? 2.557 -3.888 -24.956 1.00 91.88 163 PHE A O 1
ATOM 1243 N N . ILE A 1 164 ? 4.116 -5.398 -24.390 1.00 92.69 164 ILE A N 1
ATOM 1244 C CA . ILE A 1 164 ? 3.654 -5.509 -22.998 1.00 92.69 164 ILE A CA 1
ATOM 1245 C C . ILE A 1 164 ? 3.781 -4.172 -22.270 1.00 92.69 164 ILE A C 1
ATOM 1247 O O . ILE A 1 164 ? 2.817 -3.778 -21.615 1.00 92.69 164 ILE A O 1
ATOM 1251 N N . MET A 1 165 ? 4.911 -3.471 -22.393 1.00 91.00 165 MET A N 1
ATOM 1252 C CA . MET A 1 165 ? 5.118 -2.158 -21.774 1.00 91.00 165 MET A CA 1
ATOM 1253 C C . MET A 1 165 ? 4.068 -1.137 -22.258 1.00 91.00 165 MET A C 1
ATOM 1255 O O . MET A 1 165 ? 3.309 -0.670 -21.408 1.00 91.00 165 MET A O 1
ATOM 1259 N N . PRO A 1 166 ? 3.898 -0.861 -23.569 1.00 89.94 166 PRO A N 1
ATOM 1260 C CA . PRO A 1 166 ? 2.842 0.014 -24.090 1.00 89.94 166 PRO A CA 1
ATOM 1261 C C . PRO A 1 166 ? 1.422 -0.341 -23.648 1.00 89.94 166 PRO A C 1
ATOM 1263 O O . PRO A 1 166 ? 0.679 0.516 -23.167 1.00 89.94 166 PRO A O 1
ATOM 1266 N N . ILE A 1 167 ? 1.035 -1.614 -23.784 1.00 90.19 167 ILE A N 1
ATOM 1267 C CA . ILE A 1 167 ? -0.316 -2.076 -23.441 1.00 90.19 167 ILE A CA 1
ATOM 1268 C C . ILE A 1 167 ? -0.552 -1.919 -21.940 1.00 90.19 167 ILE A C 1
ATOM 1270 O O . ILE A 1 167 ? -1.594 -1.416 -21.523 1.00 90.19 167 ILE A O 1
ATOM 1274 N N . SER A 1 168 ? 0.426 -2.307 -21.122 1.00 86.81 168 SER A N 1
ATOM 1275 C CA . SER A 1 168 ? 0.352 -2.139 -19.671 1.00 86.81 168 SER A CA 1
ATOM 1276 C C . SER A 1 168 ? 0.338 -0.663 -19.287 1.00 86.81 168 SER A C 1
ATOM 1278 O O . SER A 1 168 ? -0.377 -0.297 -18.365 1.00 86.81 168 SER A O 1
ATOM 1280 N N . GLY A 1 169 ? 1.059 0.196 -20.012 1.00 84.19 169 GLY A N 1
ATOM 1281 C CA . GLY A 1 169 ? 1.051 1.645 -19.815 1.00 84.19 169 GLY A CA 1
ATOM 1282 C C . GLY A 1 169 ? -0.327 2.245 -20.079 1.00 84.19 169 GLY A C 1
ATOM 1283 O O . GLY A 1 169 ? -0.833 3.011 -19.259 1.00 84.19 169 GLY A O 1
ATOM 1284 N N . ALA A 1 170 ? -0.986 1.824 -21.161 1.00 85.50 170 ALA A N 1
ATOM 1285 C CA . ALA A 1 170 ? -2.363 2.207 -21.463 1.00 85.50 170 ALA A CA 1
ATOM 1286 C C . ALA A 1 170 ? -3.362 1.685 -20.412 1.00 85.50 170 ALA A C 1
ATOM 1288 O O . ALA A 1 170 ? -4.279 2.398 -20.010 1.00 85.50 170 ALA A O 1
ATOM 1289 N N . ILE A 1 171 ? -3.182 0.458 -19.916 1.00 84.19 171 ILE A N 1
ATOM 1290 C CA . ILE A 1 171 ? -4.015 -0.082 -18.830 1.00 84.19 171 ILE A CA 1
ATOM 1291 C C . ILE A 1 171 ? -3.812 0.733 -17.548 1.00 84.19 171 ILE A C 1
ATOM 1293 O O . ILE A 1 171 ? -4.791 1.149 -16.928 1.00 84.19 171 ILE A O 1
ATOM 1297 N N . SER A 1 172 ? -2.561 0.999 -17.166 1.00 79.50 172 SER A N 1
ATOM 1298 C CA . SER A 1 172 ? -2.216 1.817 -16.001 1.00 79.50 172 SER A CA 1
ATOM 1299 C C . SER A 1 172 ? -2.800 3.223 -16.117 1.00 79.50 172 SER A C 1
ATOM 1301 O O . SER A 1 172 ? -3.371 3.724 -15.150 1.00 79.50 172 SER A O 1
ATOM 1303 N N . SER A 1 173 ? -2.739 3.852 -17.295 1.00 79.38 173 SER A N 1
ATOM 1304 C CA . SER A 1 173 ? -3.292 5.193 -17.498 1.00 79.38 173 SER A CA 1
ATOM 1305 C C . SER A 1 173 ? -4.816 5.220 -17.360 1.00 79.38 173 SER A C 1
ATOM 1307 O O . SER A 1 173 ? -5.333 6.118 -16.694 1.00 79.38 173 SER A O 1
ATOM 1309 N N . VAL A 1 174 ? -5.527 4.212 -17.881 1.00 81.69 174 VAL A N 1
ATOM 1310 C CA . VAL A 1 174 ? -6.982 4.056 -17.702 1.00 81.69 174 VAL A CA 1
ATOM 1311 C C . VAL A 1 174 ? -7.341 3.796 -16.239 1.00 81.69 174 VAL A C 1
ATOM 1313 O O . VAL A 1 174 ? -8.265 4.421 -15.718 1.00 81.69 174 VAL A O 1
ATOM 1316 N N . LEU A 1 175 ? -6.613 2.912 -15.550 1.00 77.31 175 LEU A N 1
ATOM 1317 C CA . LEU A 1 175 ? -6.837 2.632 -14.128 1.00 77.31 175 LEU A CA 1
ATOM 1318 C C . LEU A 1 175 ? -6.620 3.883 -13.275 1.00 77.31 175 LEU A C 1
ATOM 1320 O O . LEU A 1 175 ? -7.454 4.197 -12.425 1.00 77.31 175 LEU A O 1
ATOM 1324 N N . CYS A 1 176 ? -5.547 4.628 -13.538 1.00 73.00 176 CYS A N 1
ATOM 1325 C CA . CYS A 1 176 ? -5.304 5.909 -12.895 1.00 73.00 176 CYS A CA 1
ATOM 1326 C C . CYS A 1 176 ? -6.403 6.919 -13.229 1.00 73.00 176 CYS A C 1
ATOM 1328 O O . CYS A 1 176 ? -6.910 7.529 -12.307 1.00 73.00 176 CYS A O 1
ATOM 1330 N N . PHE A 1 177 ? -6.853 7.038 -14.480 1.00 78.06 177 PHE A N 1
ATOM 1331 C CA . PHE A 1 177 ? -7.952 7.941 -14.849 1.00 78.06 177 PHE A CA 1
ATOM 1332 C C . PHE A 1 177 ? -9.261 7.616 -14.108 1.00 78.06 177 PHE A C 1
ATOM 1334 O O . PHE A 1 177 ? -9.957 8.515 -13.631 1.00 78.06 177 PHE A O 1
ATOM 1341 N N . LEU A 1 178 ? -9.596 6.329 -13.970 1.00 77.06 178 LEU A N 1
ATOM 1342 C CA . LEU A 1 178 ? -10.748 5.886 -13.179 1.00 77.06 178 LEU A CA 1
ATOM 1343 C C . LEU A 1 178 ? -10.568 6.214 -11.693 1.00 77.06 178 LEU A C 1
ATOM 1345 O O . LEU A 1 178 ? -11.511 6.667 -11.046 1.00 77.06 178 LEU A O 1
ATOM 1349 N N . MET A 1 179 ? -9.362 6.019 -11.156 1.00 72.81 179 MET A N 1
ATOM 1350 C CA . MET A 1 179 ? -9.031 6.424 -9.790 1.00 72.81 179 MET A CA 1
ATOM 1351 C C . MET A 1 179 ? -9.100 7.944 -9.630 1.00 72.81 179 MET A C 1
ATOM 1353 O O . MET A 1 179 ? -9.592 8.397 -8.604 1.00 72.81 179 MET A O 1
ATOM 1357 N N . ASP A 1 180 ? -8.669 8.725 -10.621 1.00 74.38 180 ASP A N 1
ATOM 1358 C CA . ASP A 1 180 ? -8.649 10.188 -10.596 1.00 74.38 180 ASP A CA 1
ATOM 1359 C C . ASP A 1 180 ? -10.067 10.747 -10.577 1.00 74.38 180 ASP A C 1
ATOM 1361 O O . ASP A 1 180 ? -10.364 11.622 -9.775 1.00 74.38 180 ASP A O 1
ATOM 1365 N N . LYS A 1 181 ? -10.984 10.176 -11.365 1.00 76.12 181 LYS A N 1
ATOM 1366 C CA . LYS A 1 181 ? -12.419 10.516 -11.321 1.00 76.12 181 LYS A CA 1
ATOM 1367 C C . LYS A 1 181 ? -13.016 10.378 -9.917 1.00 76.12 181 LYS A C 1
ATOM 1369 O O . LYS A 1 181 ? -13.931 11.112 -9.565 1.00 76.12 181 LYS A O 1
ATOM 1374 N N . VAL A 1 182 ? -12.511 9.424 -9.138 1.00 71.31 182 VAL A N 1
ATOM 1375 C CA . VAL A 1 182 ? -12.944 9.152 -7.761 1.00 71.31 182 VAL A CA 1
ATOM 1376 C C . VAL A 1 182 ? -12.111 9.951 -6.745 1.00 71.31 182 VAL A C 1
ATOM 1378 O O . VAL A 1 182 ? -12.602 10.324 -5.684 1.00 71.31 182 VAL A O 1
ATOM 1381 N N . SER A 1 183 ? -10.846 10.239 -7.051 1.00 69.81 183 SER A N 1
ATOM 1382 C CA . SER A 1 183 ? -9.873 10.815 -6.114 1.00 69.81 183 SER A CA 1
ATOM 1383 C C . SER A 1 183 ? -9.728 12.329 -6.232 1.00 69.81 183 SER A C 1
ATOM 1385 O O . SER A 1 183 ? -9.361 12.969 -5.255 1.00 69.81 183 SER A O 1
ATOM 1387 N N . PHE A 1 184 ? -10.009 12.912 -7.385 1.00 68.75 184 PHE A N 1
ATOM 1388 C CA . PHE A 1 184 ? -9.848 14.332 -7.661 1.00 68.75 184 PHE A CA 1
ATOM 1389 C C . PHE A 1 184 ? -11.183 14.860 -8.160 1.00 68.75 184 PHE A C 1
ATOM 1391 O O . PHE A 1 184 ? -11.442 14.966 -9.355 1.00 68.75 184 PHE A O 1
ATOM 1398 N N . THR A 1 185 ? -12.078 15.110 -7.208 1.00 73.12 185 THR A N 1
ATOM 1399 C CA . THR A 1 185 ? -13.317 15.837 -7.467 1.00 73.12 185 THR A CA 1
ATOM 1400 C C . THR A 1 185 ? -13.243 17.188 -6.768 1.00 73.12 185 THR A C 1
ATOM 1402 O O . THR A 1 185 ? -12.941 17.251 -5.577 1.00 73.12 185 THR A O 1
ATOM 1405 N N . ASP A 1 186 ? -13.560 18.263 -7.489 1.00 72.12 186 ASP A N 1
ATOM 1406 C CA . ASP A 1 186 ? -13.542 19.625 -6.932 1.00 72.12 186 ASP A CA 1
ATOM 1407 C C . ASP A 1 186 ? -14.684 19.860 -5.929 1.00 72.12 186 ASP A C 1
ATOM 1409 O O . ASP A 1 186 ? -14.608 20.712 -5.046 1.00 72.12 186 ASP A O 1
ATOM 1413 N N . SER A 1 187 ? -15.758 19.071 -6.029 1.00 83.75 187 SER A N 1
ATOM 1414 C CA . SER A 1 187 ? -16.888 19.136 -5.106 1.00 83.75 187 SER A CA 1
ATOM 1415 C C . SER A 1 187 ? -16.574 18.459 -3.773 1.00 83.75 187 SER A C 1
ATOM 1417 O O . SER A 1 187 ? -16.394 17.241 -3.686 1.00 83.75 187 SER A O 1
ATOM 1419 N N . ILE A 1 188 ? -16.624 19.252 -2.702 1.00 84.00 188 ILE A N 1
ATOM 1420 C CA . ILE A 1 188 ? -16.481 18.779 -1.321 1.00 84.00 188 ILE A CA 1
ATOM 1421 C C . ILE A 1 188 ? -17.512 17.702 -0.956 1.00 84.00 188 ILE A C 1
ATOM 1423 O O . ILE A 1 188 ? -17.181 16.733 -0.276 1.00 84.00 188 ILE A O 1
ATOM 1427 N N . VAL A 1 189 ? -18.742 17.820 -1.468 1.00 86.31 189 VAL A N 1
ATOM 1428 C CA . VAL A 1 189 ? -19.823 16.856 -1.218 1.00 86.31 189 VAL A CA 1
ATOM 1429 C C . VAL A 1 189 ? -19.476 15.500 -1.826 1.00 86.31 189 VAL A C 1
ATOM 1431 O O . VAL A 1 189 ? -19.643 14.469 -1.177 1.00 86.31 189 VAL A O 1
ATOM 1434 N N . MET A 1 190 ? -18.931 15.493 -3.043 1.00 85.44 190 MET A N 1
ATOM 1435 C CA . MET A 1 190 ? -18.504 14.257 -3.696 1.00 85.44 190 MET A CA 1
ATOM 1436 C C . MET A 1 190 ? -17.328 13.612 -2.965 1.00 85.44 190 MET A C 1
ATOM 1438 O O . MET A 1 190 ? -17.350 12.402 -2.760 1.00 85.44 190 MET A O 1
ATOM 1442 N N . ASN A 1 191 ? -16.354 14.398 -2.495 1.00 86.69 191 ASN A N 1
ATOM 1443 C CA . ASN A 1 191 ? -15.239 13.875 -1.699 1.00 86.69 191 ASN A CA 1
ATOM 1444 C C . ASN A 1 191 ? -15.722 13.208 -0.402 1.00 86.69 191 ASN A C 1
ATOM 1446 O O . ASN A 1 191 ? -15.263 12.118 -0.065 1.00 86.69 191 ASN A O 1
ATOM 1450 N N . ILE A 1 192 ? -16.695 13.804 0.289 1.00 90.38 192 ILE A N 1
ATOM 1451 C CA . ILE A 1 192 ? -17.311 13.216 1.489 1.00 90.38 192 ILE A CA 1
ATOM 1452 C C . ILE A 1 192 ? -18.001 11.888 1.153 1.00 90.38 192 ILE A C 1
ATOM 1454 O O . ILE A 1 192 ? -17.744 10.879 1.811 1.00 90.38 192 ILE A O 1
ATOM 1458 N N . VAL A 1 193 ? -18.847 11.867 0.119 1.00 90.50 193 VAL A N 1
ATOM 1459 C CA . VAL A 1 193 ? -19.613 10.672 -0.277 1.00 90.50 193 VAL A CA 1
ATOM 1460 C C . VAL A 1 193 ? -18.686 9.544 -0.721 1.00 90.50 193 VAL A C 1
ATOM 1462 O O . VAL A 1 193 ? -18.829 8.409 -0.265 1.00 90.50 193 VAL A O 1
ATOM 1465 N N . VAL A 1 194 ? -17.705 9.850 -1.569 1.00 89.25 194 VAL A N 1
ATOM 1466 C CA . VAL A 1 194 ? -16.710 8.879 -2.032 1.00 89.25 194 VAL A CA 1
ATOM 1467 C C . VAL A 1 194 ? -15.894 8.348 -0.858 1.00 89.25 194 VAL A C 1
ATOM 1469 O O . VAL A 1 194 ? -15.779 7.134 -0.703 1.00 89.25 194 VAL A O 1
ATOM 1472 N N . GLY A 1 195 ? -15.370 9.234 -0.006 1.00 90.69 195 GLY A N 1
ATOM 1473 C CA . GLY A 1 195 ? -14.595 8.845 1.170 1.00 90.69 195 GLY A CA 1
ATOM 1474 C C . GLY A 1 195 ? -15.378 7.914 2.093 1.00 90.69 195 GLY A C 1
ATOM 1475 O O . GLY A 1 195 ? -14.850 6.891 2.534 1.00 90.69 195 GLY A O 1
ATOM 1476 N N . PHE A 1 196 ? -16.660 8.222 2.308 1.00 94.75 196 PHE A N 1
ATOM 1477 C CA . PHE A 1 196 ? -17.559 7.390 3.096 1.00 94.75 196 PHE A CA 1
ATOM 1478 C C . PHE A 1 196 ? -17.753 6.004 2.487 1.00 94.75 196 PHE A C 1
ATOM 1480 O O . PHE A 1 196 ? -17.525 4.994 3.153 1.00 94.75 196 PHE A O 1
ATOM 1487 N N . ILE A 1 197 ? -18.158 5.944 1.218 1.00 92.69 197 ILE A N 1
ATOM 1488 C CA . ILE A 1 197 ? -18.477 4.685 0.537 1.00 92.69 197 ILE A CA 1
ATOM 1489 C C . ILE A 1 197 ? -17.233 3.798 0.438 1.00 92.69 197 ILE A C 1
ATOM 1491 O O . ILE A 1 197 ? -17.300 2.607 0.751 1.00 92.69 197 ILE A O 1
ATOM 1495 N N . CYS A 1 198 ? -16.089 4.370 0.053 1.00 91.00 198 CYS A N 1
ATOM 1496 C CA . CYS A 1 198 ? -14.834 3.638 -0.072 1.00 91.00 198 CYS A CA 1
ATOM 1497 C C . CYS A 1 198 ? -14.410 3.016 1.264 1.00 91.00 198 CYS A C 1
ATOM 1499 O O . CYS A 1 198 ? -14.155 1.812 1.315 1.00 91.00 198 CYS A O 1
ATOM 1501 N N . ALA A 1 199 ? -14.378 3.794 2.349 1.00 93.31 199 ALA A N 1
ATOM 1502 C CA . ALA A 1 199 ? -13.975 3.271 3.652 1.00 93.31 199 ALA A CA 1
ATOM 1503 C C . ALA A 1 199 ? -14.997 2.275 4.230 1.00 93.31 199 ALA A C 1
ATOM 1505 O O . ALA A 1 199 ? -14.599 1.259 4.803 1.00 93.31 199 ALA A O 1
ATOM 1506 N N . ALA A 1 200 ? -16.300 2.505 4.031 1.00 93.81 200 ALA A N 1
ATOM 1507 C CA . ALA A 1 200 ? -17.345 1.622 4.546 1.00 93.81 200 ALA A CA 1
ATOM 1508 C C . ALA A 1 200 ? -17.382 0.251 3.855 1.00 93.81 200 ALA A C 1
ATOM 1510 O O . ALA A 1 200 ? -17.589 -0.769 4.512 1.00 93.81 200 ALA A O 1
ATOM 1511 N N . ILE A 1 201 ? -17.154 0.200 2.541 1.00 91.12 201 ILE A N 1
ATOM 1512 C CA . ILE A 1 201 ? -17.172 -1.055 1.771 1.00 91.12 201 ILE A CA 1
ATOM 1513 C C . ILE A 1 201 ? -15.856 -1.842 1.924 1.00 91.12 201 ILE A C 1
ATOM 1515 O O . ILE A 1 201 ? -15.816 -3.050 1.672 1.00 91.12 201 ILE A O 1
ATOM 1519 N N . PHE A 1 202 ? -14.780 -1.200 2.388 1.00 90.31 202 PHE A N 1
ATOM 1520 C CA . PHE A 1 202 ? -13.466 -1.832 2.481 1.00 90.31 202 PHE A CA 1
ATOM 1521 C C . PHE A 1 202 ? -13.430 -3.052 3.410 1.00 90.31 202 PHE A C 1
ATOM 1523 O O . PHE A 1 202 ? -12.821 -4.059 3.060 1.00 90.31 202 PHE A O 1
ATOM 1530 N N . LEU A 1 203 ? -14.114 -3.018 4.559 1.00 89.06 203 LEU A N 1
ATOM 1531 C CA . LEU A 1 203 ? -14.169 -4.167 5.474 1.00 89.06 203 LEU A CA 1
ATOM 1532 C C . LEU A 1 203 ? -14.840 -5.403 4.836 1.00 89.06 203 LEU A C 1
ATOM 1534 O O . LEU A 1 203 ? -14.244 -6.481 4.889 1.00 89.06 203 LEU A O 1
ATOM 1538 N N . PRO A 1 204 ? -16.013 -5.293 4.178 1.00 88.69 204 PRO A N 1
ATOM 1539 C CA . PRO A 1 204 ? -16.573 -6.377 3.369 1.00 88.69 204 PRO A CA 1
ATOM 1540 C C . PRO A 1 204 ? -15.617 -6.902 2.290 1.00 88.69 204 PRO A C 1
ATOM 1542 O O . PRO A 1 204 ? -15.476 -8.114 2.124 1.00 88.69 204 PRO A O 1
ATOM 1545 N N . ILE A 1 205 ? -14.930 -6.004 1.575 1.00 85.69 205 ILE A N 1
ATOM 1546 C CA . ILE A 1 205 ? -13.937 -6.360 0.548 1.00 85.69 205 ILE A CA 1
ATOM 1547 C C . ILE A 1 205 ? -12.758 -7.132 1.156 1.00 85.69 205 ILE A C 1
ATOM 1549 O O . ILE A 1 205 ? -12.286 -8.100 0.552 1.00 85.69 205 ILE A O 1
ATOM 1553 N N . ASN A 1 206 ? -12.299 -6.726 2.342 1.00 84.31 206 ASN A N 1
ATOM 1554 C CA . ASN A 1 206 ? -11.218 -7.370 3.084 1.00 84.31 206 ASN A CA 1
ATOM 1555 C C . ASN A 1 206 ? -11.600 -8.805 3.467 1.00 84.31 206 ASN A C 1
ATOM 1557 O O . ASN A 1 206 ? -10.893 -9.745 3.105 1.00 84.31 206 ASN A O 1
ATOM 1561 N N . VAL A 1 207 ? -12.772 -8.996 4.083 1.00 83.75 207 VAL A N 1
ATOM 1562 C CA . VAL A 1 207 ? -13.278 -10.334 4.447 1.00 83.75 207 VAL A CA 1
ATOM 1563 C C . VAL A 1 207 ? -13.495 -11.215 3.208 1.00 83.75 207 VAL A C 1
ATOM 1565 O O . VAL A 1 207 ? -13.267 -12.422 3.256 1.00 83.75 207 VAL A O 1
ATOM 1568 N N . ALA A 1 208 ? -13.880 -10.626 2.072 1.00 78.94 208 ALA A N 1
ATOM 1569 C CA . ALA A 1 208 ? -14.012 -11.336 0.799 1.00 78.94 208 ALA A CA 1
ATOM 1570 C C . ALA A 1 208 ? -12.666 -11.657 0.108 1.00 78.94 208 ALA A C 1
ATOM 1572 O O . ALA A 1 208 ? -12.661 -12.337 -0.922 1.00 78.94 208 ALA A O 1
ATOM 1573 N N . GLY A 1 209 ? -11.535 -11.166 0.630 1.00 65.94 209 GLY A N 1
ATOM 1574 C CA . GLY A 1 209 ? -10.201 -11.341 0.043 1.00 65.94 209 GLY A CA 1
ATOM 1575 C C . GLY A 1 209 ? -9.965 -10.536 -1.241 1.00 65.94 209 GLY A C 1
ATOM 1576 O O . GLY A 1 209 ? -8.996 -10.776 -1.958 1.00 65.94 209 GLY A O 1
ATOM 1577 N N . LEU A 1 210 ? -10.840 -9.578 -1.556 1.00 72.50 210 LEU A N 1
ATOM 1578 C CA . LEU A 1 210 ? -10.782 -8.791 -2.793 1.00 72.50 210 LEU A CA 1
ATOM 1579 C C . LEU A 1 210 ? -9.860 -7.564 -2.682 1.00 72.50 210 LEU A C 1
ATOM 1581 O O . LEU A 1 210 ? -9.532 -6.939 -3.688 1.00 72.50 210 LEU A O 1
ATOM 1585 N N . GLN A 1 211 ? -9.384 -7.246 -1.477 1.00 76.88 211 GLN A N 1
ATOM 1586 C CA . GLN A 1 211 ? -8.499 -6.106 -1.206 1.00 76.88 211 GLN A CA 1
ATOM 1587 C C . GLN A 1 211 ? -7.166 -6.148 -1.959 1.00 76.88 211 GLN A C 1
ATOM 1589 O O . GLN A 1 211 ? -6.595 -5.101 -2.245 1.00 76.88 211 GLN A O 1
ATOM 1594 N N . HIS A 1 212 ? -6.680 -7.336 -2.328 1.00 69.69 212 HIS A N 1
ATOM 1595 C CA . HIS A 1 212 ? -5.428 -7.479 -3.072 1.00 69.69 212 HIS A CA 1
ATOM 1596 C C . HIS A 1 212 ? -5.491 -6.800 -4.446 1.00 69.69 212 HIS A C 1
ATOM 1598 O O . HIS A 1 212 ? -4.480 -6.282 -4.911 1.00 69.69 212 HIS A O 1
ATOM 1604 N N . GLY A 1 213 ? -6.678 -6.730 -5.062 1.00 68.00 213 GLY A N 1
ATOM 1605 C CA . GLY A 1 213 ? -6.879 -5.971 -6.297 1.00 68.00 213 GLY A CA 1
ATOM 1606 C C . GLY A 1 213 ? -6.736 -4.460 -6.097 1.00 68.00 213 GLY A C 1
ATOM 1607 O O . GLY A 1 213 ? -6.199 -3.787 -6.966 1.00 68.00 213 GLY A O 1
ATOM 1608 N N . ILE A 1 214 ? -7.162 -3.937 -4.941 1.00 76.00 214 ILE A N 1
ATOM 1609 C CA . ILE A 1 214 ? -7.016 -2.517 -4.586 1.00 76.00 214 ILE A CA 1
ATOM 1610 C C . ILE A 1 214 ? -5.554 -2.202 -4.263 1.00 76.00 214 ILE A C 1
ATOM 1612 O O . ILE A 1 214 ? -5.007 -1.232 -4.777 1.00 76.00 214 ILE A O 1
ATOM 1616 N N . ILE A 1 215 ? -4.902 -3.045 -3.457 1.00 76.50 215 ILE A N 1
ATOM 1617 C CA . ILE A 1 215 ? -3.494 -2.867 -3.068 1.00 76.50 215 ILE A CA 1
ATOM 1618 C C . ILE A 1 215 ? -2.575 -2.899 -4.296 1.00 76.50 215 ILE A C 1
ATOM 1620 O O . ILE A 1 215 ? -1.611 -2.144 -4.349 1.00 76.50 215 ILE A O 1
ATOM 1624 N N . ALA A 1 216 ? -2.899 -3.704 -5.314 1.00 73.19 216 ALA A N 1
ATOM 1625 C CA . ALA A 1 216 ? -2.150 -3.742 -6.569 1.00 73.19 216 ALA A CA 1
ATOM 1626 C C . ALA A 1 216 ? -2.159 -2.404 -7.342 1.00 73.19 216 ALA A C 1
ATOM 1628 O O . ALA A 1 216 ? -1.310 -2.210 -8.209 1.00 73.19 216 ALA A O 1
ATOM 1629 N N . LEU A 1 217 ? -3.073 -1.475 -7.027 1.00 78.62 217 LEU A N 1
ATOM 1630 C CA . LEU A 1 217 ? -3.116 -0.140 -7.636 1.00 78.62 217 LEU A CA 1
ATOM 1631 C C . LEU A 1 217 ? -2.169 0.862 -6.961 1.00 78.62 217 LEU A C 1
ATOM 1633 O O . LEU A 1 217 ? -1.760 1.826 -7.603 1.00 78.62 217 LEU A O 1
ATOM 1637 N N . TYR A 1 218 ? -1.794 0.651 -5.697 1.00 82.81 218 TYR A N 1
ATOM 1638 C CA . TYR A 1 218 ? -0.903 1.565 -4.972 1.00 82.81 218 TYR A CA 1
ATOM 1639 C C . TYR A 1 218 ? 0.485 1.712 -5.609 1.00 82.81 218 TYR A C 1
ATOM 1641 O O . TYR A 1 218 ? 0.910 2.853 -5.784 1.00 82.81 218 TYR A O 1
ATOM 1649 N N . PRO A 1 219 ? 1.163 0.626 -6.037 1.00 77.12 219 PRO A N 1
ATOM 1650 C CA . PRO A 1 219 ? 2.394 0.737 -6.811 1.00 77.12 219 PRO A CA 1
ATOM 1651 C C . PRO A 1 219 ? 2.264 1.645 -8.036 1.00 77.12 219 PRO A C 1
ATOM 1653 O O . PRO A 1 219 ? 3.136 2.463 -8.297 1.00 77.12 219 PRO A O 1
ATOM 1656 N N . ILE A 1 220 ? 1.150 1.512 -8.763 1.00 79.12 220 ILE A N 1
ATOM 1657 C CA . ILE A 1 220 ? 0.895 2.238 -10.011 1.00 79.12 220 ILE A CA 1
ATOM 1658 C C . ILE A 1 220 ? 0.723 3.733 -9.722 1.00 79.12 220 ILE A C 1
ATOM 1660 O O . ILE A 1 220 ? 1.253 4.572 -10.446 1.00 79.12 220 ILE A O 1
ATOM 1664 N N . GLN A 1 221 ? 0.005 4.081 -8.649 1.00 82.62 221 GLN A N 1
ATOM 1665 C CA . GLN A 1 221 ? -0.138 5.475 -8.225 1.00 82.62 221 GLN A CA 1
ATOM 1666 C C . GLN A 1 221 ? 1.183 6.064 -7.733 1.00 82.62 221 GLN A C 1
ATOM 1668 O O . GLN A 1 221 ? 1.496 7.201 -8.071 1.00 82.62 221 GLN A O 1
ATOM 1673 N N . LEU A 1 222 ? 1.969 5.292 -6.982 1.00 81.06 222 LEU A N 1
ATOM 1674 C CA . LEU A 1 222 ? 3.263 5.745 -6.486 1.00 81.06 222 LEU A CA 1
ATOM 1675 C C . LEU A 1 222 ? 4.233 6.024 -7.643 1.00 81.06 222 LEU A C 1
ATOM 1677 O O . LEU A 1 222 ? 4.910 7.043 -7.634 1.00 81.06 222 LEU A O 1
ATOM 1681 N N . GLU A 1 223 ? 4.244 5.171 -8.666 1.00 77.38 223 GLU A N 1
ATOM 1682 C CA . GLU A 1 223 ? 5.055 5.359 -9.873 1.00 77.38 223 GLU A CA 1
ATOM 1683 C C . GLU A 1 223 ? 4.595 6.567 -10.704 1.00 77.38 223 GLU A C 1
ATOM 1685 O O . GLU A 1 223 ? 5.421 7.336 -11.188 1.00 77.38 223 GLU A O 1
ATOM 1690 N N . LYS A 1 224 ? 3.278 6.772 -10.843 1.00 78.75 224 LYS A N 1
ATOM 1691 C CA . LYS A 1 224 ? 2.727 7.858 -11.668 1.00 78.75 224 LYS A CA 1
ATOM 1692 C C . LYS A 1 224 ? 2.746 9.228 -10.979 1.00 78.75 224 LYS A C 1
ATOM 1694 O O . LYS A 1 224 ? 2.962 10.237 -11.644 1.00 78.75 224 LYS A O 1
ATOM 1699 N N . TYR A 1 225 ? 2.449 9.278 -9.682 1.00 81.50 225 TYR A N 1
ATOM 1700 C CA . TYR A 1 225 ? 2.199 10.518 -8.936 1.00 81.50 225 TYR A CA 1
ATOM 1701 C C . TYR A 1 225 ? 3.176 10.758 -7.783 1.00 81.50 225 TYR A C 1
ATOM 1703 O O . TYR A 1 225 ? 3.238 11.871 -7.271 1.00 81.50 225 TYR A O 1
ATOM 1711 N N . GLY A 1 226 ? 3.901 9.731 -7.333 1.00 81.06 226 GLY A N 1
ATOM 1712 C CA . GLY A 1 226 ? 4.710 9.791 -6.111 1.00 81.06 226 GLY A CA 1
ATOM 1713 C C . GLY A 1 226 ? 3.906 9.637 -4.814 1.00 81.06 226 GLY A C 1
ATOM 1714 O O . GLY A 1 226 ? 4.487 9.658 -3.733 1.00 81.06 226 GLY A O 1
ATOM 1715 N N . PHE A 1 227 ? 2.583 9.453 -4.893 1.00 85.31 227 PHE A N 1
ATOM 1716 C CA . PHE A 1 227 ? 1.705 9.284 -3.732 1.00 85.31 227 PHE A CA 1
ATOM 1717 C C . PHE A 1 227 ? 0.476 8.420 -4.049 1.00 85.31 227 PHE A C 1
ATOM 1719 O O . PHE A 1 227 ? 0.131 8.176 -5.205 1.00 85.31 227 PHE A O 1
ATOM 1726 N N . ILE A 1 228 ? -0.215 7.978 -2.999 1.00 88.38 228 ILE A N 1
ATOM 1727 C CA . ILE A 1 228 ? -1.379 7.088 -3.043 1.00 88.38 228 ILE A CA 1
ATOM 1728 C C . ILE A 1 228 ? -2.591 7.806 -2.456 1.00 88.38 228 ILE A C 1
ATOM 1730 O O . ILE A 1 228 ? -2.556 8.295 -1.324 1.00 88.38 228 ILE A O 1
ATOM 1734 N N . THR A 1 229 ? -3.688 7.852 -3.211 1.00 88.44 229 THR A N 1
ATOM 1735 C CA . THR A 1 229 ? -4.830 8.728 -2.894 1.00 88.44 229 THR A CA 1
ATOM 1736 C C . THR A 1 229 ? -5.863 8.093 -1.968 1.00 88.44 229 THR A C 1
ATOM 1738 O O . THR A 1 229 ? -6.478 8.790 -1.164 1.00 88.44 229 THR A O 1
ATOM 1741 N N . LEU A 1 230 ? -6.092 6.782 -2.080 1.00 88.56 230 LEU A N 1
ATOM 1742 C CA . LEU A 1 230 ? -7.161 6.093 -1.343 1.00 88.56 230 LEU A CA 1
ATOM 1743 C C . LEU A 1 230 ? -6.670 5.285 -0.141 1.00 88.56 230 LEU A C 1
ATOM 1745 O O . LEU A 1 230 ? -7.485 4.913 0.701 1.00 88.56 230 LEU A O 1
ATOM 1749 N N . TYR A 1 231 ? -5.363 5.046 -0.013 1.00 90.75 231 TYR A N 1
ATOM 1750 C CA . TYR A 1 231 ? -4.814 4.338 1.146 1.00 90.75 231 TYR A CA 1
ATOM 1751 C C . TYR A 1 231 ? -5.203 4.998 2.483 1.00 90.75 231 TYR A C 1
ATOM 1753 O O . TYR A 1 231 ? -5.733 4.284 3.337 1.00 90.75 231 TYR A O 1
ATOM 1761 N N . PRO A 1 232 ? -5.074 6.331 2.668 1.00 92.62 232 PRO A N 1
ATOM 1762 C CA . PRO A 1 232 ? -5.505 6.988 3.905 1.00 92.62 232 PRO A CA 1
ATOM 1763 C C . PRO A 1 232 ? -6.996 6.792 4.209 1.00 92.62 232 PRO A C 1
ATOM 1765 O O . PRO A 1 232 ? -7.382 6.635 5.365 1.00 92.62 232 PRO A O 1
ATOM 1768 N N . VAL A 1 233 ? -7.839 6.773 3.169 1.00 93.06 233 VAL A N 1
ATOM 1769 C CA . VAL A 1 233 ? -9.291 6.569 3.291 1.00 93.06 233 VAL A CA 1
ATOM 1770 C C . VAL A 1 233 ? -9.585 5.144 3.753 1.00 93.06 233 VAL A C 1
ATOM 1772 O O . VAL A 1 233 ? -10.317 4.944 4.721 1.00 93.06 233 VAL A O 1
ATOM 1775 N N . PHE A 1 234 ? -8.979 4.144 3.112 1.00 92.44 234 PHE A N 1
ATOM 1776 C CA . PHE A 1 234 ? -9.160 2.742 3.486 1.00 92.44 234 PHE A CA 1
ATOM 1777 C C . PHE A 1 234 ? -8.554 2.407 4.851 1.00 92.44 234 PHE A C 1
ATOM 1779 O O . PHE A 1 234 ? -9.086 1.553 5.558 1.00 92.44 234 PHE A O 1
ATOM 1786 N N . ALA A 1 235 ? -7.502 3.109 5.276 1.00 92.88 235 ALA A N 1
ATOM 1787 C CA . ALA A 1 235 ? -6.906 2.922 6.595 1.00 92.88 235 ALA A CA 1
ATOM 1788 C C . ALA A 1 235 ? -7.879 3.245 7.750 1.00 92.88 235 ALA A C 1
ATOM 1790 O O . ALA A 1 235 ? -7.731 2.694 8.846 1.00 92.88 235 ALA A O 1
ATOM 1791 N N . MET A 1 236 ? -8.926 4.046 7.499 1.00 95.38 236 MET A N 1
ATOM 1792 C CA . MET A 1 236 ? -9.997 4.321 8.471 1.00 95.38 236 MET A CA 1
ATOM 1793 C C . MET A 1 236 ? -10.815 3.074 8.820 1.00 95.38 236 MET A C 1
ATOM 1795 O O . MET A 1 236 ? -11.380 2.996 9.908 1.00 95.38 236 MET A O 1
ATOM 1799 N N . ALA A 1 237 ? -10.823 2.053 7.958 1.00 93.06 237 ALA A N 1
ATOM 1800 C CA . ALA A 1 237 ? -11.458 0.770 8.241 1.00 93.06 237 ALA A CA 1
ATOM 1801 C C . ALA A 1 237 ? -10.947 0.122 9.535 1.00 93.06 237 ALA A C 1
ATOM 1803 O O . ALA A 1 237 ? -11.743 -0.381 10.328 1.00 93.06 237 ALA A O 1
ATOM 1804 N N . GLY A 1 238 ? -9.635 0.188 9.786 1.00 91.62 238 GLY A N 1
ATOM 1805 C CA . GLY A 1 238 ? -9.047 -0.328 11.022 1.00 91.62 238 GLY A CA 1
ATOM 1806 C C . GLY A 1 238 ? -9.532 0.436 12.257 1.00 91.62 238 GLY A C 1
ATOM 1807 O O . GLY A 1 238 ? -9.898 -0.173 13.259 1.00 91.62 238 GLY A O 1
ATOM 1808 N N . ALA A 1 239 ? -9.614 1.766 12.173 1.00 94.50 239 ALA A N 1
ATOM 1809 C CA . ALA A 1 239 ? -10.096 2.600 13.272 1.00 94.50 239 ALA A CA 1
ATOM 1810 C C . ALA A 1 239 ? -11.586 2.382 13.571 1.00 94.50 239 ALA A C 1
ATOM 1812 O O . ALA A 1 239 ? -11.958 2.241 14.737 1.00 94.50 239 ALA A O 1
ATOM 1813 N N . GLY A 1 240 ? -12.424 2.262 12.537 1.00 95.00 240 GLY A N 1
ATOM 1814 C CA . GLY A 1 240 ? -13.834 1.900 12.690 1.00 95.00 240 GLY A CA 1
ATOM 1815 C C . GLY A 1 240 ? -14.013 0.559 13.411 1.00 95.00 240 GLY A C 1
ATOM 1816 O O . GLY A 1 240 ? -14.882 0.430 14.276 1.00 95.00 240 GLY A O 1
ATOM 1817 N N . GLN A 1 241 ? -13.146 -0.422 13.131 1.00 94.12 241 GLN A N 1
ATOM 1818 C CA . GLN A 1 241 ? -13.140 -1.696 13.856 1.00 94.12 241 GLN A CA 1
ATOM 1819 C C . GLN A 1 241 ? -12.682 -1.572 15.301 1.00 94.12 241 GLN A C 1
ATOM 1821 O O . GLN A 1 241 ? -13.315 -2.176 16.164 1.00 94.12 241 GLN A O 1
ATOM 1826 N N . VAL A 1 242 ? -11.635 -0.792 15.583 1.00 95.38 242 VAL A N 1
ATOM 1827 C CA . VAL A 1 242 ? -11.216 -0.488 16.963 1.00 95.38 242 VAL A CA 1
ATOM 1828 C C . VAL A 1 242 ? -12.382 0.106 17.744 1.00 95.38 242 VAL A C 1
ATOM 1830 O O . VAL A 1 242 ? -12.697 -0.374 18.831 1.00 95.38 242 VAL A O 1
ATOM 1833 N N . GLY A 1 243 ? -13.073 1.084 17.159 1.00 95.25 243 GLY A N 1
ATOM 1834 C CA . GLY A 1 243 ? -14.274 1.681 17.733 1.00 95.25 243 GLY A CA 1
ATOM 1835 C C . GLY A 1 243 ? -15.352 0.654 18.066 1.00 95.25 243 GLY A C 1
ATOM 1836 O O . GLY A 1 243 ? -15.828 0.586 19.199 1.00 95.25 243 GLY A O 1
ATOM 1837 N N . ALA A 1 244 ? -15.705 -0.188 17.095 1.00 95.19 244 ALA A N 1
ATOM 1838 C CA . ALA A 1 244 ? -16.720 -1.217 17.293 1.00 95.19 244 ALA A CA 1
ATOM 1839 C C . ALA A 1 244 ? -16.303 -2.297 18.304 1.00 95.19 244 ALA A C 1
ATOM 1841 O O . ALA A 1 244 ? -17.126 -2.754 19.097 1.00 95.19 244 ALA A O 1
ATOM 1842 N N . GLY A 1 245 ? -15.022 -2.665 18.331 1.00 94.50 245 GLY A N 1
ATOM 1843 C CA . GLY A 1 245 ? -14.453 -3.572 19.325 1.00 94.50 245 GLY A CA 1
ATOM 1844 C C . GLY A 1 245 ? -14.539 -3.013 20.742 1.00 94.50 245 GLY A C 1
ATOM 1845 O O . GLY A 1 245 ? -14.966 -3.718 21.655 1.00 94.50 245 GLY A O 1
ATOM 1846 N N . LEU A 1 246 ? -14.230 -1.727 20.925 1.00 95.38 246 LEU A N 1
ATOM 1847 C CA . LEU A 1 246 ? -14.433 -1.036 22.201 1.00 95.38 246 LEU A CA 1
ATOM 1848 C C . LEU A 1 246 ? -15.924 -0.941 22.571 1.00 95.38 246 LEU A C 1
ATOM 1850 O O . LEU A 1 246 ? -16.275 -1.038 23.748 1.00 95.38 246 LEU A O 1
ATOM 1854 N N . GLY A 1 247 ? -16.811 -0.811 21.581 1.00 94.69 247 GLY A N 1
ATOM 1855 C CA . GLY A 1 247 ? -18.262 -0.837 21.782 1.00 94.69 247 GLY A CA 1
ATOM 1856 C C . GLY A 1 247 ? -18.740 -2.193 22.302 1.00 94.69 247 GLY A C 1
ATOM 1857 O O . GLY A 1 247 ? -19.457 -2.256 23.302 1.00 94.69 247 GLY A O 1
ATOM 1858 N N . ILE A 1 248 ? -18.274 -3.284 21.683 1.00 93.88 248 ILE A N 1
ATOM 1859 C CA . ILE A 1 248 ? -18.513 -4.649 22.169 1.00 93.88 248 ILE A CA 1
ATOM 1860 C C . ILE A 1 248 ? -17.938 -4.815 23.571 1.00 93.88 248 ILE A C 1
ATOM 1862 O O . ILE A 1 248 ? -18.649 -5.306 24.440 1.00 93.88 248 ILE A O 1
ATOM 1866 N N . TRP A 1 249 ? -16.703 -4.387 23.833 1.00 94.75 249 TRP A N 1
ATOM 1867 C CA . TRP A 1 249 ? -16.101 -4.465 25.167 1.00 94.75 249 TRP A CA 1
ATOM 1868 C C . TRP A 1 249 ? -16.994 -3.826 26.241 1.00 94.75 249 TRP A C 1
ATOM 1870 O O . TRP A 1 249 ? -17.291 -4.459 27.259 1.00 94.75 249 TRP A O 1
ATOM 1880 N N . PHE A 1 250 ? -17.483 -2.611 25.985 1.00 94.19 250 PHE A N 1
ATOM 1881 C CA . PHE A 1 250 ? -18.349 -1.887 26.912 1.00 94.19 250 PHE A CA 1
ATOM 1882 C C . PHE A 1 250 ? -19.695 -2.597 27.134 1.00 94.19 250 PHE A C 1
ATOM 1884 O O . PHE A 1 250 ? -20.105 -2.819 28.276 1.00 94.19 250 PHE A O 1
ATOM 1891 N N . LEU A 1 251 ? -20.373 -3.002 26.056 1.00 92.44 251 LEU A N 1
ATOM 1892 C CA . LEU A 1 251 ? -21.675 -3.672 26.145 1.00 92.44 251 LEU A CA 1
ATOM 1893 C C . LEU A 1 251 ? -21.576 -5.080 26.748 1.00 92.44 251 LEU A C 1
ATOM 1895 O O . LEU A 1 251 ? -22.450 -5.473 27.517 1.00 92.44 251 LEU A O 1
ATOM 1899 N N . SER A 1 252 ? -20.496 -5.812 26.468 1.00 90.31 252 SER A N 1
ATOM 1900 C CA . SER A 1 252 ? -20.248 -7.155 27.014 1.00 90.31 252 SER A CA 1
ATOM 1901 C C . SER A 1 252 ? -20.068 -7.118 28.528 1.00 90.31 252 SER A C 1
ATOM 1903 O O . SER A 1 252 ? -20.572 -7.992 29.227 1.00 90.31 252 SER A O 1
ATOM 1905 N N . ARG A 1 253 ? -19.407 -6.077 29.060 1.00 89.94 253 ARG A N 1
ATOM 1906 C CA . ARG A 1 253 ? -19.337 -5.854 30.514 1.00 89.94 253 ARG A CA 1
ATOM 1907 C C . ARG A 1 253 ? -20.716 -5.615 31.116 1.00 89.94 253 ARG A C 1
ATOM 1909 O O . ARG A 1 253 ? -21.015 -6.170 32.166 1.00 89.94 253 ARG A O 1
ATOM 1916 N N . LYS A 1 254 ? -21.566 -4.837 30.440 1.00 89.06 254 LYS A N 1
ATOM 1917 C CA . LYS A 1 254 ? -22.948 -4.596 30.881 1.00 89.06 254 LYS A CA 1
ATOM 1918 C C . LYS A 1 254 ? -23.808 -5.868 30.842 1.00 89.06 254 LYS A C 1
ATOM 1920 O O . LYS A 1 254 ? -24.705 -6.010 31.662 1.00 89.06 254 LYS A O 1
ATOM 1925 N N . ALA A 1 255 ? -23.513 -6.783 29.921 1.00 86.75 255 ALA A N 1
ATOM 1926 C CA . ALA A 1 255 ? -24.159 -8.089 29.788 1.00 86.75 255 ALA A CA 1
ATOM 1927 C C . ALA A 1 255 ? -23.511 -9.201 30.648 1.00 86.75 255 ALA A C 1
ATOM 1929 O O . ALA A 1 255 ? -23.839 -10.370 30.474 1.00 86.75 255 ALA A O 1
ATOM 1930 N N . ASN A 1 256 ? -22.568 -8.873 31.546 1.00 87.25 256 ASN A N 1
ATOM 1931 C CA . ASN A 1 256 ? -21.787 -9.831 32.348 1.00 87.25 256 ASN A CA 1
ATOM 1932 C C . ASN A 1 256 ? -20.989 -10.884 31.543 1.00 87.25 256 ASN A C 1
ATOM 1934 O O . ASN A 1 256 ? -20.505 -11.867 32.105 1.00 87.25 256 ASN A O 1
ATOM 1938 N N . ASN A 1 257 ? -20.755 -10.663 30.248 1.00 88.81 257 ASN A N 1
ATOM 1939 C CA . ASN A 1 257 ? -19.919 -11.523 29.413 1.00 88.81 257 ASN A CA 1
ATOM 1940 C C . ASN A 1 257 ? -18.445 -11.077 29.480 1.00 88.81 257 ASN A C 1
ATOM 1942 O O . ASN A 1 257 ? -17.909 -10.410 28.586 1.00 88.81 257 ASN A O 1
ATOM 1946 N N . LEU A 1 258 ? -17.775 -11.429 30.582 1.00 89.69 258 LEU A N 1
ATOM 1947 C CA . LEU A 1 258 ? -16.383 -11.033 30.836 1.00 89.69 258 LEU A CA 1
ATOM 1948 C C . LEU A 1 258 ? -15.393 -11.640 29.832 1.00 89.69 258 LEU A C 1
ATOM 1950 O O . LEU A 1 258 ? -14.390 -11.002 29.508 1.00 89.69 258 LEU A O 1
ATOM 1954 N N . LYS A 1 259 ? -15.683 -12.836 29.301 1.00 89.62 259 LYS A N 1
ATOM 1955 C CA . LYS A 1 259 ? -14.846 -13.479 28.279 1.00 89.62 259 LYS A CA 1
ATOM 1956 C C . LYS A 1 259 ? -14.814 -12.642 27.004 1.00 89.62 259 LYS A C 1
ATOM 1958 O O . LYS A 1 259 ? -13.730 -12.262 26.566 1.00 89.62 259 LYS A O 1
ATOM 1963 N N . LEU A 1 260 ? -15.984 -12.293 26.459 1.00 89.62 260 LEU A N 1
ATOM 1964 C CA . LEU A 1 260 ? -16.076 -11.475 25.247 1.00 89.62 260 LEU A CA 1
ATOM 1965 C C . LEU A 1 260 ? -15.491 -10.075 25.464 1.00 89.62 260 LEU A C 1
ATOM 1967 O O . LEU A 1 260 ? -14.767 -9.581 24.605 1.00 89.62 260 LEU A O 1
ATOM 1971 N N . SER A 1 261 ? -15.715 -9.474 26.638 1.00 91.19 261 SER A N 1
ATOM 1972 C CA . SER A 1 261 ? -15.072 -8.210 27.024 1.00 91.19 261 SER A CA 1
ATOM 1973 C C . SER A 1 261 ? -13.541 -8.302 26.939 1.00 91.19 261 SER A C 1
ATOM 1975 O O . SER A 1 261 ? -12.903 -7.462 26.304 1.00 91.19 261 SER A O 1
ATOM 1977 N N . ASN A 1 262 ? -12.932 -9.317 27.554 1.00 90.81 262 ASN A N 1
ATOM 1978 C CA . ASN A 1 262 ? -11.473 -9.448 27.576 1.00 90.81 262 ASN A CA 1
ATOM 1979 C C . ASN A 1 262 ? -10.895 -9.707 26.176 1.00 90.81 262 ASN A C 1
ATOM 1981 O O . ASN A 1 262 ? -9.863 -9.130 25.822 1.00 90.81 262 ASN A O 1
ATOM 1985 N N . VAL A 1 263 ? -11.579 -10.510 25.355 1.00 91.06 263 VAL A N 1
ATOM 1986 C CA . VAL A 1 263 ? -11.202 -10.733 23.948 1.00 91.06 263 VAL A CA 1
ATOM 1987 C C . VAL A 1 263 ? -11.304 -9.432 23.147 1.00 91.06 263 VAL A C 1
ATOM 1989 O O . VAL A 1 263 ? -10.358 -9.061 22.459 1.00 91.06 263 VAL A O 1
ATOM 1992 N N . ALA A 1 264 ? -12.400 -8.686 23.290 1.00 91.19 264 ALA A N 1
ATOM 1993 C CA . ALA A 1 264 ? -12.613 -7.432 22.576 1.00 91.19 264 ALA A CA 1
ATOM 1994 C C . ALA A 1 264 ? -11.555 -6.370 22.907 1.00 91.19 264 ALA A C 1
ATOM 1996 O O . ALA A 1 264 ? -11.004 -5.741 22.004 1.00 91.19 264 ALA A O 1
ATOM 1997 N N . PHE A 1 265 ? -1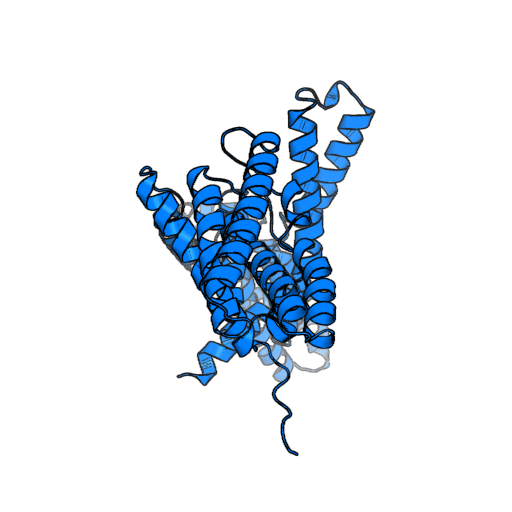1.220 -6.208 24.189 1.00 91.69 265 PHE A N 1
ATOM 1998 C CA . PHE A 1 265 ? -10.195 -5.256 24.618 1.00 91.69 265 PHE A CA 1
ATOM 1999 C C . PHE A 1 265 ? -8.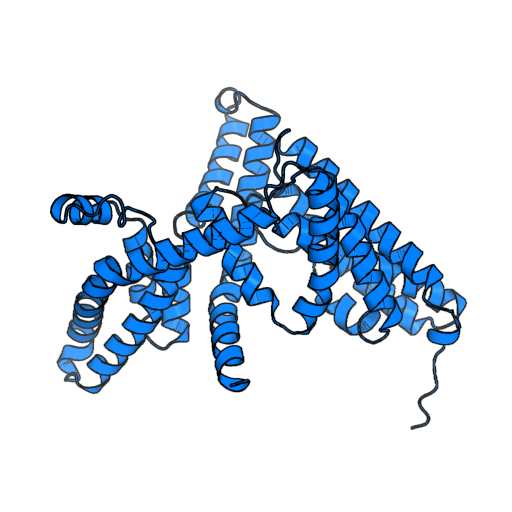792 -5.663 24.153 1.00 91.69 265 PHE A C 1
ATOM 2001 O O . PHE A 1 265 ? -8.058 -4.844 23.601 1.00 91.69 265 PHE A O 1
ATOM 2008 N N . SER A 1 266 ? -8.429 -6.937 24.326 1.00 88.19 266 SER A N 1
ATOM 2009 C CA . SER A 1 266 ? -7.112 -7.439 23.913 1.00 88.19 266 SER A CA 1
ATOM 2010 C C . SER A 1 266 ? -6.912 -7.406 22.398 1.00 88.19 266 SER A C 1
ATOM 2012 O O . SER A 1 266 ? -5.798 -7.149 21.955 1.00 88.19 266 SER A O 1
ATOM 2014 N N . ALA A 1 267 ? -7.971 -7.587 21.602 1.00 88.00 267 ALA A N 1
ATOM 2015 C CA . ALA A 1 267 ? -7.928 -7.455 20.146 1.00 88.00 267 ALA A CA 1
ATOM 2016 C C . ALA A 1 267 ? -7.937 -5.990 19.661 1.00 88.00 267 ALA A C 1
ATOM 2018 O O . ALA A 1 267 ? -7.464 -5.709 18.558 1.00 88.00 267 ALA A O 1
ATOM 2019 N N . ALA A 1 268 ? -8.442 -5.042 20.459 1.00 89.44 268 ALA A N 1
ATOM 2020 C CA . ALA A 1 268 ? -8.457 -3.623 20.093 1.00 89.44 268 ALA A CA 1
ATOM 2021 C C . ALA A 1 268 ? -7.045 -3.007 20.078 1.00 89.44 268 ALA A C 1
ATOM 2023 O O . ALA A 1 268 ? -6.759 -2.173 19.223 1.00 89.44 268 ALA A O 1
ATOM 2024 N N . ILE A 1 269 ? -6.150 -3.453 20.968 1.00 86.38 269 ILE A N 1
ATOM 2025 C CA . ILE A 1 269 ? -4.751 -2.990 21.048 1.00 86.38 269 ILE A CA 1
ATOM 2026 C C . ILE A 1 269 ? -3.963 -3.261 19.749 1.00 86.38 269 ILE A C 1
ATOM 2028 O O . ILE A 1 269 ? -3.413 -2.321 19.184 1.00 86.38 269 ILE A O 1
ATOM 2032 N N . PRO A 1 270 ? -3.892 -4.493 19.209 1.00 81.50 270 PRO A N 1
ATOM 2033 C CA . PRO A 1 270 ? -3.260 -4.713 17.910 1.00 81.50 270 PRO A CA 1
ATOM 2034 C C . PRO A 1 270 ? -4.025 -4.005 16.778 1.00 81.50 270 PRO A C 1
ATOM 2036 O O . PRO A 1 270 ? -3.405 -3.546 15.819 1.00 81.50 270 PRO A O 1
ATOM 2039 N N . GLY A 1 271 ? -5.345 -3.830 16.912 1.00 85.00 271 GLY A N 1
ATOM 2040 C CA . GLY A 1 271 ? -6.160 -3.063 15.968 1.00 85.00 271 GLY A CA 1
ATOM 2041 C C . GLY A 1 271 ? -5.738 -1.593 15.833 1.00 85.00 271 GLY A C 1
ATOM 2042 O O . GLY A 1 271 ? -5.658 -1.090 14.711 1.00 85.00 271 GLY A O 1
ATOM 2043 N N . THR A 1 272 ? -5.398 -0.907 16.933 1.00 87.69 272 THR A N 1
ATOM 2044 C CA . THR A 1 272 ? -4.907 0.491 16.883 1.00 87.69 272 THR A CA 1
ATOM 2045 C C . THR A 1 272 ? -3.553 0.607 16.187 1.00 87.69 272 THR A C 1
ATOM 2047 O O . THR A 1 272 ? -3.265 1.624 15.552 1.00 87.69 272 THR A O 1
ATOM 2050 N N . MET A 1 273 ? -2.759 -0.462 16.240 1.00 84.12 273 MET A N 1
ATOM 2051 C CA . MET A 1 273 ? -1.477 -0.592 15.543 1.00 84.12 273 MET A CA 1
ATOM 2052 C C . MET A 1 273 ? -1.628 -1.025 14.076 1.00 84.12 273 MET A C 1
ATOM 2054 O O . MET A 1 273 ? -0.629 -1.254 13.401 1.00 84.12 273 MET A O 1
ATOM 2058 N N . GLY A 1 274 ? -2.860 -1.149 13.571 1.00 81.62 274 GLY A N 1
ATOM 2059 C CA . GLY A 1 274 ? -3.132 -1.507 12.178 1.00 81.62 274 GLY A CA 1
ATOM 2060 C C . GLY A 1 274 ? -3.227 -3.001 11.895 1.00 81.62 274 GLY A C 1
ATOM 2061 O O . GLY A 1 274 ? -3.332 -3.394 10.733 1.00 81.62 274 GLY A O 1
ATOM 2062 N N . VAL A 1 275 ? -3.214 -3.846 12.926 1.00 81.56 275 VAL A N 1
ATOM 2063 C CA . VAL A 1 275 ? -3.348 -5.298 12.783 1.00 81.56 275 VAL A CA 1
ATOM 2064 C C . VAL A 1 275 ? -4.816 -5.682 12.947 1.00 81.56 275 VAL A C 1
ATOM 2066 O O . VAL A 1 275 ? -5.310 -5.910 14.049 1.00 81.56 275 VAL A O 1
ATOM 2069 N N . ALA A 1 276 ? -5.529 -5.761 11.823 1.00 76.50 276 ALA A N 1
ATOM 2070 C CA . ALA A 1 276 ? -6.978 -5.961 11.827 1.00 76.50 276 ALA A CA 1
ATOM 2071 C C . ALA A 1 276 ? -7.413 -7.399 12.182 1.00 76.50 276 ALA A C 1
ATOM 2073 O O . ALA A 1 276 ? -8.484 -7.591 12.750 1.00 76.50 276 ALA A O 1
ATOM 2074 N N . GLY A 1 277 ? -6.595 -8.414 11.870 1.00 77.25 277 GLY A N 1
ATOM 2075 C CA . GLY A 1 277 ? -6.968 -9.837 11.932 1.00 77.25 277 GLY A CA 1
ATOM 2076 C C . GLY A 1 277 ? -7.656 -10.276 13.235 1.00 77.25 277 GLY A C 1
ATOM 2077 O O . GLY A 1 277 ? -8.797 -10.741 13.170 1.00 77.25 277 GLY A O 1
ATOM 2078 N N . PRO A 1 278 ? -7.030 -10.091 14.414 1.00 81.12 278 PRO A N 1
ATOM 2079 C CA . PRO A 1 278 ? -7.640 -10.464 15.688 1.00 81.12 278 PRO A CA 1
ATOM 2080 C C . PRO A 1 278 ? -9.020 -9.828 15.876 1.00 81.12 278 PRO A C 1
ATOM 2082 O O . PRO A 1 278 ? -9.972 -10.504 16.250 1.00 81.12 278 PRO A O 1
ATOM 2085 N N . LEU A 1 279 ? -9.167 -8.549 15.540 1.00 87.56 279 LEU A N 1
ATOM 2086 C CA . LEU A 1 279 ? -10.381 -7.783 15.799 1.00 87.56 279 LEU A CA 1
ATOM 2087 C C . LEU A 1 279 ? -11.514 -8.071 14.801 1.00 87.56 279 LEU A C 1
ATOM 2089 O O . LEU A 1 279 ? -12.689 -8.109 15.185 1.00 87.56 279 LEU A O 1
ATOM 2093 N N . ILE A 1 280 ? -11.180 -8.321 13.529 1.00 89.56 280 ILE A N 1
ATOM 2094 C CA . ILE A 1 280 ? -12.165 -8.740 12.523 1.00 89.56 280 ILE A CA 1
ATOM 2095 C C . ILE A 1 280 ? -12.750 -10.082 12.945 1.00 89.56 280 ILE A C 1
ATOM 2097 O O . ILE A 1 280 ? -13.952 -10.203 13.157 1.00 89.56 280 ILE A O 1
ATOM 2101 N N . TYR A 1 281 ? -11.891 -11.091 13.075 1.00 86.56 281 TYR A N 1
ATOM 2102 C CA . TYR A 1 281 ? -12.335 -12.479 13.084 1.00 86.56 281 TYR A CA 1
ATOM 2103 C C . TYR A 1 281 ? -12.819 -12.950 14.453 1.00 86.56 281 TYR A C 1
ATOM 2105 O O . TYR A 1 281 ? -13.682 -13.821 14.507 1.00 86.56 281 TYR A O 1
ATOM 2113 N N . THR A 1 282 ? -12.309 -12.377 15.550 1.00 85.00 282 THR A N 1
ATOM 2114 C CA . THR A 1 282 ? -12.690 -12.821 16.904 1.00 85.00 282 THR A CA 1
ATOM 2115 C C . THR A 1 282 ? -13.771 -11.961 17.554 1.00 85.00 282 THR A C 1
ATOM 2117 O O . THR A 1 282 ? -14.432 -12.426 18.477 1.00 85.00 282 THR A O 1
ATOM 2120 N N . VAL A 1 283 ? -13.990 -10.730 17.07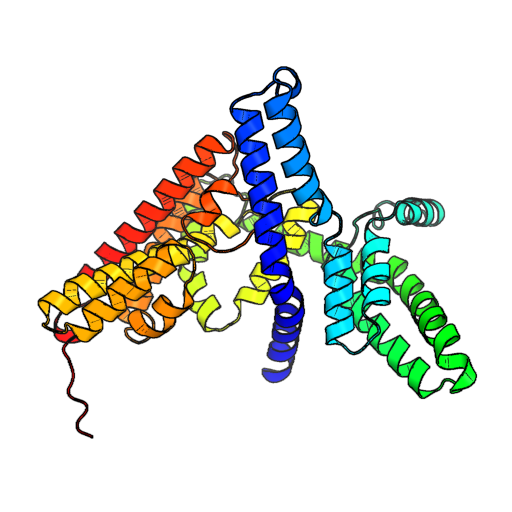1 1.00 89.88 283 VAL A N 1
ATOM 2121 C CA . VAL A 1 283 ? -14.870 -9.757 17.742 1.00 89.88 283 VAL A CA 1
ATOM 2122 C C . VAL A 1 283 ? -15.979 -9.265 16.822 1.00 89.88 283 VAL A C 1
ATOM 2124 O O . VAL A 1 283 ? -17.151 -9.492 17.106 1.00 89.88 283 VAL A O 1
ATOM 2127 N N . THR A 1 284 ? -15.644 -8.604 15.713 1.00 90.00 284 THR A N 1
ATOM 2128 C CA . THR A 1 284 ? -16.653 -7.889 14.907 1.00 90.00 284 THR A CA 1
ATOM 21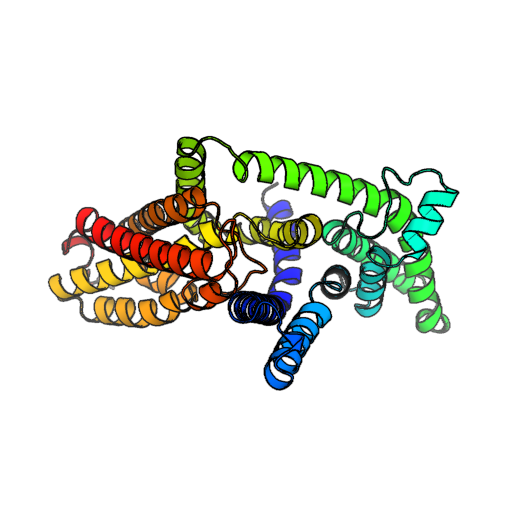29 C C . THR A 1 284 ? -17.398 -8.789 13.923 1.00 90.00 284 THR A C 1
ATOM 2131 O O . THR A 1 284 ? -18.617 -8.700 13.843 1.00 90.00 284 THR A O 1
ATOM 2134 N N . LEU A 1 285 ? -16.720 -9.690 13.207 1.00 88.88 285 LEU A N 1
ATOM 2135 C CA . LEU A 1 285 ? -17.346 -10.573 12.215 1.00 88.88 285 LEU A CA 1
ATOM 2136 C C . LEU A 1 285 ? -18.340 -11.584 12.824 1.00 88.88 285 LEU A C 1
ATOM 2138 O O . LEU A 1 285 ? -19.410 -11.752 12.237 1.00 88.88 285 LEU A O 1
ATOM 2142 N N . PRO A 1 286 ? -18.074 -12.204 13.996 1.00 89.25 286 PRO A N 1
ATOM 2143 C CA . PRO A 1 286 ? -19.066 -13.042 14.679 1.00 89.25 286 PRO A CA 1
ATOM 2144 C C . PRO A 1 286 ? -20.330 -12.282 15.107 1.00 89.25 286 PRO A C 1
ATOM 2146 O O . PRO A 1 286 ? -21.362 -12.902 15.348 1.00 89.25 286 PRO A O 1
ATOM 2149 N N . HIS A 1 287 ? -20.267 -10.947 15.169 1.00 91.00 287 HIS A N 1
ATOM 2150 C CA . HIS A 1 287 ? -21.371 -10.070 15.551 1.00 91.00 287 HIS A CA 1
ATOM 2151 C C . HIS A 1 287 ? -21.711 -9.116 14.387 1.00 91.00 287 HIS A C 1
ATOM 2153 O O . HIS A 1 287 ? -21.293 -7.956 14.397 1.00 91.00 287 HIS A O 1
ATOM 2159 N N . PRO A 1 288 ? -22.513 -9.541 13.388 1.00 88.94 288 PRO A N 1
ATOM 2160 C CA . PRO A 1 288 ? -22.751 -8.782 12.153 1.00 88.94 288 PRO A CA 1
ATOM 2161 C C . PRO A 1 288 ? -23.215 -7.335 12.365 1.00 88.94 288 PRO A C 1
ATOM 2163 O O . PRO A 1 288 ? -22.857 -6.445 11.598 1.00 88.94 288 PRO A O 1
ATOM 2166 N N . LYS A 1 289 ? -23.968 -7.075 13.441 1.00 92.12 289 LYS A N 1
ATOM 2167 C CA . LYS A 1 289 ? -24.372 -5.722 13.852 1.00 92.12 289 LYS A CA 1
ATOM 2168 C C . LYS A 1 289 ? -23.171 -4.820 14.166 1.00 92.12 289 LYS A C 1
ATOM 2170 O O . LYS A 1 289 ? -23.134 -3.676 13.721 1.00 92.12 289 LYS A O 1
ATOM 2175 N N . ALA A 1 290 ? -22.174 -5.340 14.883 1.00 91.81 290 ALA A N 1
ATOM 2176 C CA . ALA A 1 290 ? -20.932 -4.623 15.172 1.00 91.81 290 ALA A CA 1
ATOM 2177 C C . ALA A 1 290 ? -20.044 -4.508 13.935 1.00 91.81 290 ALA A C 1
ATOM 2179 O O . ALA A 1 290 ? -19.399 -3.481 13.739 1.00 91.81 290 ALA A O 1
ATOM 2180 N N . PHE A 1 291 ? -20.048 -5.519 13.062 1.00 93.81 291 PHE A N 1
ATOM 2181 C CA . PHE A 1 291 ? -19.383 -5.415 11.768 1.00 93.81 291 PHE A CA 1
ATOM 2182 C C . PHE A 1 291 ? -19.955 -4.257 10.933 1.00 93.81 291 PHE A C 1
ATOM 2184 O O . PHE A 1 291 ? -19.194 -3.420 10.449 1.00 93.81 291 PHE A O 1
ATOM 2191 N N . ILE A 1 292 ? -21.282 -4.123 10.840 1.00 95.12 292 ILE A N 1
ATOM 2192 C CA . ILE A 1 292 ? -21.930 -2.993 10.150 1.00 95.12 292 ILE A CA 1
ATOM 2193 C C . ILE A 1 292 ? -21.585 -1.663 10.833 1.00 95.12 292 ILE A C 1
ATOM 2195 O O . ILE A 1 292 ? -21.206 -0.714 10.148 1.00 95.12 292 ILE A O 1
ATOM 2199 N N . ALA A 1 293 ? -21.643 -1.598 12.167 1.00 95.25 293 ALA A N 1
ATOM 2200 C CA . ALA A 1 293 ? -21.243 -0.405 12.915 1.00 95.25 293 ALA A CA 1
ATOM 2201 C C . ALA A 1 293 ? -19.791 0.008 12.612 1.00 95.25 293 ALA A C 1
ATOM 2203 O O . ALA A 1 293 ? -19.519 1.190 12.398 1.00 95.25 293 ALA A O 1
ATOM 2204 N N . SER A 1 294 ? -18.874 -0.961 12.514 1.00 95.19 294 SER A N 1
ATOM 2205 C CA . SER A 1 294 ? -17.478 -0.708 12.148 1.00 95.19 294 SER A CA 1
ATOM 2206 C C . SER A 1 294 ? -17.323 -0.179 10.720 1.00 95.19 294 SER A C 1
ATOM 2208 O O . SER A 1 294 ? -16.539 0.740 10.502 1.00 95.19 294 SER A O 1
ATOM 2210 N N . CYS A 1 295 ? -18.113 -0.685 9.765 1.00 96.12 295 CYS A N 1
ATOM 2211 C CA . CYS A 1 295 ? -18.121 -0.205 8.381 1.00 96.12 295 CYS A CA 1
ATOM 2212 C C . CYS A 1 295 ? -18.614 1.244 8.300 1.00 96.12 295 CYS A C 1
ATOM 2214 O O . CYS A 1 295 ? -18.001 2.090 7.657 1.00 96.12 295 CYS A O 1
ATOM 2216 N N . LEU A 1 296 ? -19.708 1.560 8.989 1.00 97.06 296 LEU A N 1
ATOM 2217 C CA . LEU A 1 296 ? -20.261 2.912 8.997 1.00 97.06 296 LEU A CA 1
ATOM 2218 C C . LEU A 1 296 ? -19.325 3.898 9.715 1.00 97.06 296 LEU A C 1
ATOM 2220 O O . LEU A 1 296 ? -19.097 4.997 9.213 1.00 97.06 296 LEU A O 1
ATOM 2224 N N . GLY A 1 297 ? -18.714 3.490 10.833 1.00 96.38 297 GLY A N 1
ATOM 2225 C CA . GLY A 1 297 ? -17.689 4.283 11.519 1.00 96.38 297 GLY A CA 1
ATOM 2226 C C . GLY A 1 297 ? -16.440 4.516 10.663 1.00 96.38 297 GLY A C 1
ATOM 2227 O O . GLY A 1 297 ? -15.911 5.630 10.619 1.00 96.38 297 GLY A O 1
ATOM 2228 N N . ALA A 1 298 ? -16.003 3.501 9.914 1.00 96.31 298 ALA A N 1
ATOM 2229 C CA . ALA A 1 298 ? -14.955 3.634 8.903 1.00 96.31 298 ALA A CA 1
ATOM 2230 C C . ALA A 1 298 ? -15.330 4.665 7.835 1.00 96.31 298 ALA A C 1
ATOM 2232 O O . ALA A 1 298 ? -14.518 5.529 7.515 1.00 96.31 298 ALA A O 1
ATOM 2233 N N . GLY A 1 299 ? -16.574 4.622 7.347 1.00 96.50 299 GLY A N 1
ATOM 2234 C CA . GLY A 1 299 ? -17.115 5.591 6.398 1.00 96.50 299 GLY A CA 1
ATOM 2235 C C . GLY A 1 299 ? -17.005 7.035 6.889 1.00 96.50 299 GLY A C 1
ATOM 2236 O O . GLY A 1 299 ? -16.507 7.894 6.166 1.00 96.50 299 GLY A O 1
ATOM 2237 N N . ILE A 1 300 ? -17.401 7.318 8.133 1.00 96.88 300 ILE A N 1
ATOM 2238 C CA . ILE A 1 300 ? -17.329 8.687 8.679 1.00 96.88 300 ILE A CA 1
ATOM 2239 C C . ILE A 1 300 ? -15.876 9.181 8.739 1.00 96.88 300 ILE A C 1
ATOM 2241 O O . ILE A 1 300 ? -15.593 10.304 8.327 1.00 96.88 300 ILE A O 1
ATOM 2245 N N . GLY A 1 301 ? -14.937 8.335 9.172 1.00 95.56 301 GLY A N 1
ATOM 2246 C CA . GLY A 1 301 ? -13.510 8.667 9.115 1.00 95.56 301 GLY A CA 1
ATOM 2247 C C . GLY A 1 301 ? -13.016 8.897 7.687 1.00 95.56 301 GLY A C 1
ATOM 2248 O O . GLY A 1 301 ? -12.361 9.898 7.405 1.00 95.56 301 GLY A O 1
ATOM 2249 N N . GLY A 1 302 ? -13.370 7.998 6.766 1.00 94.69 302 GLY A N 1
ATOM 2250 C CA . GLY A 1 302 ? -12.976 8.069 5.359 1.00 94.69 302 GLY A CA 1
ATOM 2251 C C . GLY A 1 302 ? -13.470 9.337 4.667 1.00 94.69 302 GLY A C 1
ATOM 2252 O O . GLY A 1 302 ? -12.732 9.941 3.889 1.00 94.69 302 GLY A O 1
ATOM 2253 N N . ALA A 1 303 ? -14.681 9.786 5.002 1.00 94.62 303 ALA A N 1
ATOM 2254 C CA . ALA A 1 303 ? -15.235 11.051 4.538 1.00 94.62 303 ALA A CA 1
ATOM 2255 C C . ALA A 1 303 ? -14.386 12.252 4.972 1.00 94.62 303 ALA A C 1
ATOM 2257 O O . ALA A 1 303 ? -14.105 13.126 4.153 1.00 94.62 303 ALA A O 1
ATOM 2258 N N . VAL A 1 304 ? -13.936 12.281 6.231 1.00 94.31 304 VAL A N 1
ATOM 2259 C CA . VAL A 1 304 ? -13.071 13.351 6.752 1.00 94.31 304 VAL A CA 1
ATOM 2260 C C . VAL A 1 304 ? -11.736 13.364 6.014 1.00 94.31 304 VAL A C 1
ATOM 2262 O O . VAL A 1 304 ? -11.351 14.389 5.458 1.00 94.31 304 VAL A O 1
ATOM 2265 N N . ILE A 1 305 ? -11.061 12.216 5.937 1.00 94.44 305 ILE A N 1
ATOM 2266 C CA . ILE A 1 305 ? -9.771 12.086 5.244 1.00 94.44 305 ILE A CA 1
ATOM 2267 C C . ILE A 1 305 ? -9.869 12.559 3.791 1.00 94.44 305 ILE A C 1
ATOM 2269 O O . ILE A 1 305 ? -9.022 13.322 3.316 1.00 94.44 305 ILE A O 1
ATOM 2273 N N . LYS A 1 306 ? -10.929 12.140 3.092 1.00 91.38 306 LYS A N 1
ATOM 2274 C CA . LYS A 1 306 ? -11.134 12.499 1.692 1.00 91.38 306 LYS A CA 1
ATOM 2275 C C . LYS A 1 306 ? -11.505 13.970 1.514 1.00 91.38 306 LYS A C 1
ATOM 2277 O O . LYS A 1 306 ? -11.028 14.590 0.570 1.00 91.38 306 LYS A O 1
ATOM 2282 N N . CYS A 1 307 ? -12.275 14.551 2.434 1.00 90.62 307 CYS A N 1
ATOM 2283 C CA . CYS A 1 307 ? -12.621 15.974 2.429 1.00 90.62 307 CYS A CA 1
ATOM 2284 C C . CYS A 1 307 ? -11.379 16.881 2.453 1.00 90.62 307 CYS A C 1
ATOM 2286 O O . CYS A 1 307 ? -11.370 17.931 1.813 1.00 90.62 307 CYS A O 1
ATOM 2288 N N . PHE A 1 308 ? -10.328 16.472 3.166 1.00 90.19 308 PHE A N 1
ATOM 2289 C CA . PHE A 1 308 ? -9.065 17.211 3.246 1.00 90.19 308 PHE A CA 1
ATOM 2290 C C . PHE A 1 308 ? -8.027 16.789 2.196 1.00 90.19 308 PHE A C 1
ATOM 2292 O O . PHE A 1 308 ? -6.926 17.338 2.189 1.00 90.19 308 PHE A O 1
ATOM 2299 N N . ASN A 1 309 ? -8.370 15.851 1.304 1.00 89.44 309 ASN A N 1
ATOM 2300 C CA . ASN A 1 309 ? -7.485 15.310 0.269 1.00 89.44 309 ASN A CA 1
ATOM 2301 C C . ASN A 1 309 ? -6.130 14.830 0.810 1.00 89.44 309 ASN A C 1
ATOM 2303 O O . ASN A 1 309 ? -5.086 15.087 0.214 1.00 89.44 309 ASN A O 1
ATOM 2307 N N . ILE A 1 310 ? -6.155 14.128 1.945 1.00 91.94 310 ILE A N 1
ATOM 2308 C CA . ILE A 1 310 ? -4.950 13.499 2.488 1.00 91.94 310 ILE A CA 1
ATOM 2309 C C . ILE A 1 310 ? -4.540 12.330 1.592 1.00 91.94 310 ILE A C 1
ATOM 2311 O O . ILE A 1 310 ? -5.371 11.496 1.220 1.00 91.94 310 ILE A O 1
ATOM 2315 N N . VAL A 1 311 ? -3.254 12.278 1.267 1.00 91.06 311 VAL A N 1
ATOM 2316 C CA . VAL A 1 311 ? -2.604 11.232 0.475 1.00 91.06 311 VAL A CA 1
ATOM 2317 C C . VAL A 1 311 ? -1.527 10.548 1.318 1.00 91.06 311 VAL A C 1
ATOM 2319 O O . VAL A 1 311 ? -1.280 10.931 2.461 1.00 91.06 311 VAL A O 1
ATOM 2322 N N . SER A 1 312 ? -0.899 9.504 0.788 1.00 90.06 312 SER A N 1
ATOM 2323 C CA . SER A 1 312 ? 0.220 8.846 1.464 1.00 90.06 312 SER A CA 1
ATOM 2324 C C . SER A 1 312 ? 1.392 8.596 0.531 1.00 90.06 312 SER A C 1
ATOM 2326 O O . SER A 1 312 ? 1.200 8.291 -0.642 1.00 90.06 312 SER A O 1
ATOM 2328 N N . THR A 1 313 ? 2.603 8.684 1.067 1.00 84.44 313 THR A N 1
ATOM 2329 C CA . THR A 1 313 ? 3.866 8.419 0.361 1.00 84.44 313 THR A CA 1
ATOM 2330 C C . THR A 1 313 ? 4.220 6.931 0.291 1.00 84.44 313 THR A C 1
ATOM 2332 O O . THR A 1 313 ? 5.228 6.551 -0.295 1.00 84.44 313 THR A O 1
ATOM 2335 N N . GLY A 1 314 ? 3.390 6.061 0.870 1.00 82.00 314 GLY A N 1
ATOM 2336 C CA . GLY A 1 314 ? 3.535 4.613 0.792 1.00 82.00 314 GLY A CA 1
ATOM 2337 C C . GLY A 1 314 ? 2.290 3.899 1.311 1.00 82.00 314 GLY A C 1
ATOM 2338 O O . GLY A 1 314 ? 1.238 4.504 1.505 1.00 82.00 314 GLY A O 1
ATOM 2339 N N . TRP A 1 315 ? 2.401 2.600 1.573 1.00 83.56 315 TRP A N 1
ATOM 2340 C CA . TRP A 1 315 ? 1.352 1.840 2.253 1.00 83.56 315 TRP A CA 1
ATOM 2341 C C . TRP A 1 315 ? 1.952 0.784 3.174 1.00 83.56 315 TRP A C 1
ATOM 2343 O O . TRP A 1 315 ? 3.124 0.429 3.065 1.00 83.56 315 TRP A O 1
ATOM 2353 N N . GLY A 1 316 ? 1.139 0.272 4.094 1.00 77.38 316 GLY A N 1
ATOM 2354 C CA . GLY A 1 316 ? 1.605 -0.635 5.130 1.00 77.38 316 GLY A CA 1
ATOM 2355 C C . GLY A 1 316 ? 0.495 -1.006 6.112 1.00 77.38 316 GLY A C 1
ATOM 2356 O O . GLY A 1 316 ? -0.667 -1.105 5.702 1.00 77.38 316 GLY A O 1
ATOM 2357 N N . PRO A 1 317 ? 0.819 -1.233 7.399 1.00 73.69 317 PRO A N 1
ATOM 2358 C CA . PRO A 1 317 ? -0.188 -1.391 8.428 1.00 73.69 317 PRO A CA 1
ATOM 2359 C C . PRO A 1 317 ? -0.942 -0.071 8.577 1.00 73.69 317 PRO A C 1
ATOM 2361 O O . PRO A 1 317 ? -0.351 1.010 8.568 1.00 73.69 317 PRO A O 1
ATOM 2364 N N . SER A 1 318 ? -2.260 -0.171 8.722 1.00 83.62 318 SER A N 1
ATOM 2365 C CA . SER A 1 318 ? -3.116 0.978 9.001 1.00 83.62 318 SER A CA 1
ATOM 2366 C C . SER A 1 318 ? -2.916 1.485 10.442 1.00 83.62 318 SER A C 1
ATOM 2368 O O . SER A 1 318 ? -1.956 1.140 11.128 1.00 83.62 318 SER A O 1
ATOM 2370 N N . GLY A 1 319 ? -3.844 2.299 10.949 1.00 86.81 319 GLY A N 1
ATOM 2371 C CA . GLY A 1 319 ? -3.793 2.759 12.338 1.00 86.81 319 GLY A CA 1
ATOM 2372 C C . GLY A 1 319 ? -2.697 3.798 12.572 1.00 86.81 319 GLY A C 1
ATOM 2373 O O . GLY A 1 319 ? -2.385 4.580 11.672 1.00 86.81 319 GLY A O 1
ATOM 2374 N N . ILE A 1 320 ? -2.144 3.823 13.788 1.00 87.94 320 ILE A N 1
ATOM 2375 C CA . ILE A 1 320 ? -1.205 4.863 14.247 1.00 87.94 320 ILE A CA 1
ATOM 2376 C C . ILE A 1 320 ? 0.091 4.855 13.427 1.00 87.94 320 ILE A C 1
ATOM 2378 O O . ILE A 1 320 ? 0.628 5.912 13.125 1.00 87.94 320 ILE A O 1
ATOM 2382 N N . LEU A 1 321 ? 0.576 3.687 13.002 1.00 83.38 321 LEU A N 1
ATOM 2383 C CA . LEU A 1 321 ? 1.839 3.588 12.261 1.00 83.38 321 LEU A CA 1
ATOM 2384 C C . LEU A 1 321 ? 1.796 4.325 10.918 1.00 83.38 321 LEU A C 1
ATOM 2386 O O . LEU A 1 321 ? 2.793 4.907 10.500 1.00 83.38 321 LEU A O 1
ATOM 2390 N N . ALA A 1 322 ? 0.630 4.367 10.275 1.00 87.06 322 ALA A N 1
ATOM 2391 C CA . ALA A 1 322 ? 0.461 5.054 9.003 1.00 87.06 322 ALA A CA 1
ATOM 2392 C C . ALA A 1 322 ? 0.537 6.589 9.121 1.00 87.06 322 ALA A C 1
ATOM 2394 O O . ALA A 1 322 ? 0.728 7.238 8.099 1.00 87.06 322 ALA A O 1
ATOM 2395 N N . LEU A 1 323 ? 0.439 7.171 10.331 1.00 87.38 323 LEU A N 1
ATOM 2396 C CA . LEU A 1 323 ? 0.510 8.625 10.569 1.00 87.38 323 LEU A CA 1
ATOM 2397 C C . LEU A 1 323 ? 1.714 9.274 9.892 1.00 87.38 323 LEU A C 1
ATOM 2399 O O . LEU A 1 323 ? 1.592 10.339 9.296 1.00 87.38 323 LEU A O 1
ATOM 2403 N N . PHE A 1 324 ? 2.870 8.620 9.989 1.00 84.44 324 PHE A N 1
ATOM 2404 C CA . PHE A 1 324 ? 4.134 9.169 9.511 1.00 84.44 324 PHE A CA 1
ATOM 2405 C C . PHE A 1 324 ? 4.253 9.142 7.991 1.00 84.44 324 PHE A C 1
ATOM 2407 O O . PHE A 1 324 ? 5.100 9.831 7.448 1.00 84.44 324 PHE A O 1
ATOM 2414 N N . MET A 1 325 ? 3.404 8.377 7.306 1.00 86.00 325 MET A N 1
ATOM 2415 C CA . MET A 1 325 ? 3.414 8.219 5.850 1.00 86.00 325 MET A CA 1
ATOM 2416 C C . MET A 1 325 ? 2.409 9.152 5.162 1.00 86.00 325 MET A C 1
ATOM 2418 O O . MET A 1 325 ? 2.202 9.036 3.954 1.00 86.00 325 MET A O 1
ATOM 2422 N N . MET A 1 326 ? 1.712 10.003 5.919 1.00 91.00 326 MET A N 1
ATOM 2423 C CA . MET A 1 326 ? 0.664 10.881 5.400 1.00 91.00 326 MET A CA 1
ATOM 2424 C C . MET A 1 326 ? 1.255 12.167 4.839 1.00 91.00 326 MET A C 1
ATOM 2426 O O . MET A 1 326 ? 2.147 12.768 5.433 1.00 91.00 326 MET A O 1
ATOM 2430 N N . ASP A 1 327 ? 0.698 12.609 3.721 1.00 88.19 327 ASP A N 1
ATOM 2431 C CA . ASP A 1 327 ? 1.038 13.877 3.091 1.00 88.19 327 ASP A CA 1
ATOM 2432 C C . ASP A 1 327 ? -0.223 14.550 2.531 1.00 88.19 327 ASP A C 1
ATOM 2434 O O . ASP A 1 327 ? -1.307 13.958 2.488 1.00 88.19 327 ASP A O 1
ATOM 2438 N N . GLY A 1 328 ? -0.128 15.817 2.145 1.00 86.62 328 GLY A N 1
ATOM 2439 C CA . GLY A 1 328 ? -1.264 16.534 1.591 1.00 86.62 328 GLY A CA 1
ATOM 2440 C C . GLY A 1 328 ? -0.981 17.987 1.218 1.00 86.62 328 GLY A C 1
ATOM 2441 O O . GLY A 1 328 ? 0.123 18.493 1.401 1.00 86.62 328 GLY A O 1
ATOM 2442 N N . PRO A 1 329 ? -2.011 18.716 0.749 1.00 80.38 329 PRO A N 1
ATOM 2443 C CA . PRO A 1 329 ? -1.849 20.042 0.139 1.00 80.38 329 PRO A CA 1
ATOM 2444 C C . PRO A 1 329 ? -1.256 21.116 1.061 1.00 80.38 329 PRO A C 1
ATOM 2446 O O . PRO A 1 329 ? -0.735 22.122 0.594 1.00 80.38 329 PRO A O 1
ATOM 2449 N N . LYS A 1 330 ? -1.372 20.930 2.381 1.00 81.00 330 LYS A N 1
ATOM 2450 C CA . LYS A 1 330 ? -0.852 21.844 3.414 1.00 81.00 330 LYS A CA 1
ATOM 2451 C C . LYS A 1 330 ? 0.404 21.290 4.110 1.00 81.00 330 LYS A C 1
ATOM 2453 O O . LYS A 1 330 ? 0.766 21.756 5.190 1.00 81.00 330 LYS A O 1
ATOM 2458 N N . GLY A 1 331 ? 1.033 20.284 3.507 1.00 84.19 331 GLY A N 1
ATOM 2459 C CA . GLY A 1 331 ? 2.231 19.607 3.989 1.00 84.19 331 GLY A CA 1
ATOM 2460 C C . GLY A 1 331 ? 1.979 18.467 4.990 1.00 84.19 331 GLY A C 1
ATOM 2461 O O . GLY A 1 331 ? 0.866 18.322 5.521 1.00 84.19 331 GLY A O 1
ATOM 2462 N N . PRO A 1 332 ? 3.029 17.676 5.279 1.00 83.50 332 PRO A N 1
ATOM 2463 C CA . PRO A 1 332 ? 2.926 16.405 5.994 1.00 83.50 332 PRO A CA 1
ATOM 2464 C C . PRO A 1 332 ? 2.509 16.535 7.467 1.00 83.50 332 PRO A C 1
ATOM 2466 O O . PRO A 1 332 ? 1.736 15.712 7.952 1.00 83.50 332 PRO A O 1
ATOM 2469 N N . PHE A 1 333 ? 2.901 17.593 8.186 1.00 85.62 333 PHE A N 1
ATOM 2470 C CA . PHE A 1 333 ? 2.464 17.819 9.573 1.00 85.62 333 PHE A CA 1
ATOM 2471 C C . PHE A 1 333 ? 0.950 17.981 9.684 1.00 85.62 333 PHE A C 1
ATOM 2473 O O . PHE A 1 333 ? 0.306 17.343 10.516 1.00 85.62 333 PHE A O 1
ATOM 2480 N N . ASN A 1 334 ? 0.358 18.820 8.832 1.00 88.81 334 ASN A N 1
ATOM 2481 C CA . ASN A 1 334 ? -1.087 19.007 8.836 1.00 88.81 334 ASN A CA 1
ATOM 2482 C C . ASN A 1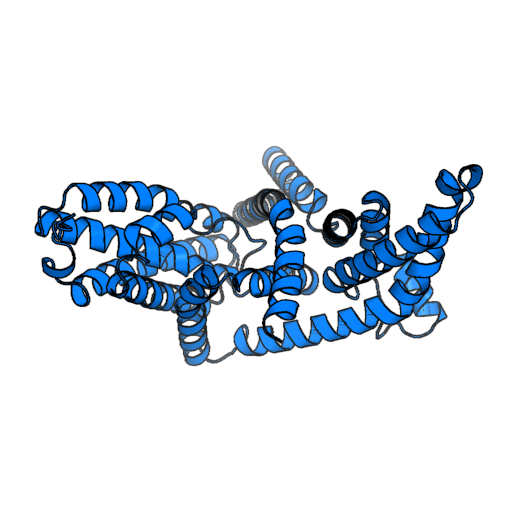 334 ? -1.808 17.721 8.404 1.00 88.81 334 ASN A C 1
ATOM 2484 O O . ASN A 1 334 ? -2.840 17.371 8.977 1.00 88.81 334 ASN A O 1
ATOM 2488 N N . ALA A 1 335 ? -1.247 16.993 7.434 1.00 90.50 335 ALA A N 1
ATOM 2489 C CA . ALA A 1 335 ? -1.777 15.702 7.013 1.00 90.50 335 ALA A CA 1
ATOM 2490 C C . ALA A 1 335 ? -1.772 14.671 8.152 1.00 90.50 335 ALA A C 1
ATOM 2492 O O . ALA A 1 335 ? -2.774 13.985 8.353 1.00 90.50 335 ALA A O 1
ATOM 2493 N N . LEU A 1 336 ? -0.704 14.627 8.952 1.00 91.31 336 LEU A N 1
ATOM 2494 C CA . LEU A 1 336 ? -0.596 13.781 10.140 1.00 91.31 336 LEU A CA 1
ATOM 2495 C C . LEU A 1 336 ? -1.703 14.096 11.155 1.00 91.31 336 LEU A C 1
ATOM 2497 O O . LEU A 1 336 ? -2.392 13.181 11.612 1.00 91.31 336 LEU A O 1
ATOM 2501 N N . PHE A 1 337 ? -1.922 15.373 11.484 1.00 91.81 337 PHE A N 1
ATOM 2502 C CA . PHE A 1 337 ? -2.969 15.766 12.437 1.00 91.81 337 PHE A CA 1
ATOM 2503 C C . PHE A 1 337 ? -4.376 15.453 11.926 1.00 91.81 337 PHE A C 1
ATOM 2505 O O . PHE A 1 337 ? -5.204 14.939 12.680 1.00 91.81 337 PHE A O 1
ATOM 2512 N N . ILE A 1 338 ? -4.649 15.717 10.646 1.00 93.88 338 ILE A N 1
ATOM 2513 C CA . ILE A 1 338 ? -5.944 15.401 10.032 1.00 93.88 338 ILE A CA 1
ATOM 2514 C C . ILE A 1 338 ? -6.163 13.888 9.991 1.00 93.88 338 ILE A C 1
ATOM 2516 O O . ILE A 1 338 ? -7.270 13.427 10.268 1.00 93.88 338 ILE A O 1
ATOM 2520 N N . TYR A 1 339 ? -5.123 13.105 9.701 1.00 94.62 339 TYR A N 1
ATOM 2521 C CA . TYR A 1 339 ? -5.214 11.652 9.725 1.00 94.62 339 TYR A CA 1
ATOM 2522 C C . TYR A 1 339 ? -5.482 11.117 11.135 1.00 94.62 339 TYR A C 1
ATOM 2524 O O . TYR A 1 339 ? -6.367 10.279 11.311 1.00 94.62 339 TYR A O 1
ATOM 2532 N N . LEU A 1 340 ? -4.804 11.652 12.156 1.00 94.94 340 LEU A N 1
ATOM 2533 C CA . LEU A 1 340 ? -5.077 11.320 13.557 1.00 94.94 340 LEU A CA 1
ATOM 2534 C C . LEU A 1 340 ? -6.524 11.651 13.946 1.00 94.94 340 LEU A C 1
ATOM 2536 O O . LEU A 1 340 ? -7.206 10.838 14.570 1.00 94.94 340 LEU A O 1
ATOM 2540 N N . LEU A 1 341 ? -7.006 12.825 13.542 1.00 95.19 341 LEU A N 1
ATOM 2541 C CA . LEU A 1 341 ? -8.384 13.246 13.761 1.00 95.19 341 LEU A CA 1
ATOM 2542 C C . LEU A 1 341 ? -9.371 12.317 13.037 1.00 95.19 341 LEU A C 1
ATOM 2544 O O . LEU A 1 341 ? -10.372 11.922 13.628 1.00 95.19 341 LEU A O 1
ATOM 2548 N N . GLY A 1 342 ? -9.061 11.886 11.813 1.00 95.88 342 GLY A N 1
ATOM 2549 C CA . GLY A 1 342 ? -9.830 10.876 11.086 1.00 95.88 342 GLY A CA 1
ATOM 2550 C C . GLY A 1 342 ? -9.887 9.530 11.815 1.00 95.88 342 GLY A C 1
ATOM 2551 O O . GLY A 1 342 ? -10.975 8.970 11.953 1.00 95.88 342 GLY A O 1
ATOM 2552 N N . LEU A 1 343 ? -8.762 9.042 12.357 1.00 95.44 343 LEU A N 1
ATOM 2553 C CA . LEU A 1 343 ? -8.726 7.819 13.172 1.00 95.44 343 LEU A CA 1
ATOM 2554 C C . LEU A 1 343 ? -9.617 7.949 14.414 1.00 95.44 343 LEU A C 1
ATOM 2556 O O . LEU A 1 343 ? -10.408 7.049 14.702 1.00 95.44 343 LEU A O 1
ATOM 2560 N N . ILE A 1 344 ? -9.520 9.070 15.136 1.00 96.25 344 ILE A N 1
ATOM 2561 C CA . ILE A 1 344 ? -10.327 9.328 16.337 1.00 96.25 344 ILE A CA 1
ATOM 2562 C C . ILE A 1 344 ? -11.813 9.412 15.978 1.00 96.25 344 ILE A C 1
ATOM 2564 O O . ILE A 1 344 ? -12.641 8.785 16.638 1.00 96.25 344 ILE A O 1
ATOM 2568 N N . ILE A 1 345 ? -12.172 10.138 14.920 1.00 97.00 345 ILE A N 1
ATOM 2569 C CA . ILE A 1 345 ? -13.560 10.248 14.456 1.00 97.00 345 ILE A CA 1
ATOM 2570 C C . ILE A 1 345 ? -14.091 8.881 14.029 1.00 97.00 345 ILE A C 1
ATOM 2572 O O . ILE A 1 345 ? -15.204 8.512 14.390 1.00 97.00 345 ILE A O 1
ATOM 2576 N N . SER A 1 346 ? -13.294 8.096 13.310 1.00 96.94 346 SER A N 1
ATOM 2577 C CA . SER A 1 346 ? -13.705 6.770 12.863 1.00 96.94 346 SER A CA 1
ATOM 2578 C C . SER A 1 346 ? -13.931 5.808 14.029 1.00 96.94 346 SER A C 1
ATOM 2580 O O . SER A 1 346 ? -14.950 5.114 14.076 1.00 96.94 346 SER A O 1
ATOM 2582 N N . ALA A 1 347 ? -13.020 5.806 15.005 1.00 96.44 347 ALA A N 1
ATOM 2583 C CA . ALA A 1 347 ? -13.139 4.982 16.200 1.00 96.44 347 ALA A CA 1
ATOM 2584 C C . ALA A 1 347 ? -14.307 5.429 17.091 1.00 96.44 347 ALA A C 1
ATOM 2586 O O . ALA A 1 347 ? -15.080 4.596 17.560 1.00 96.44 347 ALA A O 1
ATOM 2587 N N . THR A 1 348 ? -14.494 6.735 17.295 1.00 96.94 348 THR A N 1
ATOM 2588 C CA . THR A 1 348 ? -15.626 7.249 18.086 1.00 96.94 348 THR A CA 1
ATOM 2589 C C . THR A 1 348 ? -16.959 6.971 17.396 1.00 96.94 348 THR A C 1
ATOM 2591 O O . THR A 1 348 ? -17.888 6.499 18.048 1.00 96.94 348 THR A O 1
ATOM 2594 N N . ALA A 1 349 ? -17.046 7.148 16.077 1.00 96.81 349 ALA A N 1
ATOM 2595 C CA . ALA A 1 349 ? -18.220 6.783 15.295 1.00 96.81 349 ALA A CA 1
ATOM 2596 C C . ALA A 1 349 ? -18.522 5.280 15.370 1.00 96.81 349 ALA A C 1
ATOM 2598 O O . ALA A 1 349 ? -19.658 4.901 15.648 1.00 96.81 349 ALA A O 1
ATOM 2599 N N . GLY A 1 350 ? -17.516 4.420 15.176 1.00 95.81 350 GLY A N 1
ATOM 2600 C CA . GLY A 1 350 ? -17.672 2.967 15.287 1.00 95.81 350 GLY A CA 1
ATOM 2601 C C . GLY A 1 350 ? -18.134 2.534 16.681 1.00 95.81 350 GLY A C 1
ATOM 2602 O O . GLY A 1 350 ? -18.997 1.663 16.804 1.00 95.81 350 GLY A O 1
ATOM 2603 N N . PHE A 1 351 ? -17.624 3.187 17.729 1.00 96.25 351 PHE A N 1
ATOM 2604 C CA . PHE A 1 351 ? -18.046 2.978 19.114 1.00 96.25 351 PHE A CA 1
ATOM 2605 C C . PHE A 1 351 ? -19.507 3.390 19.333 1.00 96.25 351 PHE A C 1
ATOM 2607 O O . PHE A 1 351 ? -20.319 2.564 19.743 1.00 96.25 351 PHE A O 1
ATOM 2614 N N . ILE A 1 352 ? -19.866 4.634 18.999 1.00 96.88 352 ILE A N 1
ATOM 2615 C CA . ILE A 1 352 ? -21.221 5.177 19.188 1.00 96.88 352 ILE A CA 1
ATOM 2616 C C . ILE A 1 352 ? -22.249 4.363 18.395 1.00 96.88 352 ILE A C 1
ATOM 2618 O O . ILE A 1 352 ? -23.272 3.959 18.944 1.00 96.88 352 ILE A O 1
ATOM 2622 N N . LEU A 1 353 ? -21.969 4.060 17.125 1.00 95.50 353 LEU A N 1
ATOM 2623 C CA . LEU A 1 353 ? -22.858 3.250 16.292 1.00 95.50 353 LEU A CA 1
ATOM 2624 C C . LEU A 1 353 ? -23.013 1.832 16.840 1.00 95.50 353 LEU A C 1
ATOM 2626 O O . LEU A 1 353 ? -24.106 1.276 16.778 1.00 95.50 353 LEU A O 1
ATOM 2630 N N . SER A 1 354 ? -21.964 1.264 17.437 1.00 93.62 354 SER A N 1
ATOM 2631 C CA . SER A 1 354 ? -22.074 -0.035 18.105 1.00 93.62 354 SER A CA 1
ATOM 2632 C C . SER A 1 354 ? -23.001 0.033 19.317 1.00 93.62 354 SER A C 1
ATOM 2634 O O . SER A 1 354 ? -23.823 -0.859 19.490 1.00 93.62 354 SER A O 1
ATOM 2636 N N . LEU A 1 355 ? -22.946 1.106 20.112 1.00 93.06 355 LEU A N 1
ATOM 2637 C CA . LEU A 1 355 ? -23.867 1.300 21.240 1.00 93.06 355 LEU A 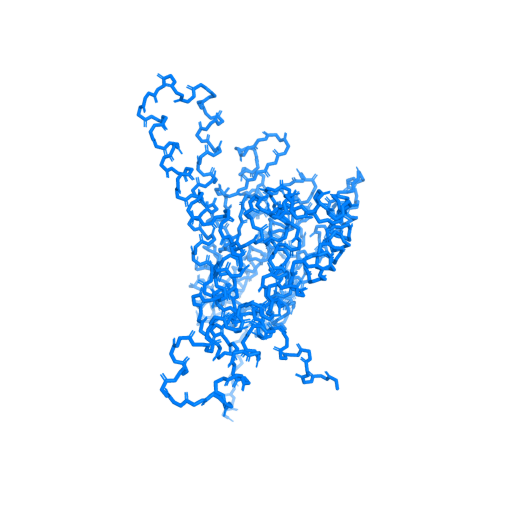CA 1
ATOM 2638 C C . LEU A 1 355 ? -25.328 1.492 20.810 1.00 93.06 355 LEU A C 1
ATOM 2640 O O . LEU A 1 355 ? -26.231 1.127 21.558 1.00 93.06 355 LEU A O 1
ATOM 2644 N N . ILE A 1 356 ? -25.562 2.078 19.634 1.00 93.69 356 ILE A N 1
ATOM 2645 C CA . ILE A 1 356 ? -26.911 2.315 19.099 1.00 93.69 356 ILE A CA 1
ATOM 2646 C C . ILE A 1 356 ? -27.490 1.038 18.475 1.00 93.69 356 ILE A C 1
ATOM 2648 O O . ILE A 1 356 ? -28.667 0.731 18.664 1.00 93.69 356 ILE A O 1
ATOM 2652 N N . ILE A 1 357 ? -26.682 0.308 17.701 1.00 91.94 357 ILE A N 1
ATOM 2653 C CA . ILE A 1 357 ? -27.143 -0.836 16.902 1.00 91.94 357 ILE A CA 1
ATOM 2654 C C . ILE A 1 357 ? -27.215 -2.119 17.745 1.00 91.94 357 ILE A C 1
ATOM 2656 O O . ILE A 1 357 ? -28.116 -2.938 17.534 1.00 91.94 357 ILE A O 1
ATOM 2660 N N . LEU A 1 358 ? -26.281 -2.323 18.682 1.00 88.81 358 LEU A N 1
ATOM 2661 C CA . LEU A 1 358 ? -26.244 -3.519 19.524 1.00 88.81 358 LEU A CA 1
ATOM 2662 C C . LEU A 1 358 ? -26.995 -3.311 20.835 1.00 88.81 358 LEU A C 1
ATOM 2664 O O . LEU A 1 358 ? -26.878 -2.281 21.497 1.00 88.81 358 LEU A O 1
ATOM 2668 N N . LYS A 1 359 ? -27.710 -4.352 21.258 1.00 85.75 359 LYS A N 1
ATOM 2669 C CA . LYS A 1 359 ? -28.290 -4.440 22.599 1.00 85.75 359 LYS A CA 1
ATOM 2670 C C . LYS A 1 359 ? -27.426 -5.353 23.475 1.00 85.75 359 LYS A C 1
ATOM 2672 O O . LYS A 1 359 ? -26.857 -6.306 22.953 1.00 85.75 359 LYS A O 1
ATOM 2677 N N . PRO A 1 360 ? -27.359 -5.137 24.802 1.00 79.75 360 PRO A N 1
ATOM 2678 C CA . PRO A 1 360 ? -26.647 -6.043 25.709 1.00 79.75 360 PRO A CA 1
ATOM 2679 C C . PRO A 1 360 ? -27.104 -7.505 25.587 1.00 79.75 360 PRO A C 1
ATOM 2681 O O . PRO A 1 360 ? -26.273 -8.402 25.632 1.00 79.75 360 PRO A O 1
ATOM 2684 N N . SER A 1 361 ? -28.396 -7.725 25.323 1.00 75.00 361 SER A N 1
ATOM 2685 C CA . SER A 1 361 ? -28.980 -9.049 25.073 1.00 75.00 361 SER A CA 1
ATOM 2686 C C . SER A 1 361 ? -28.388 -9.766 23.856 1.00 75.00 361 SER A C 1
ATOM 2688 O O . SER A 1 361 ? -28.416 -10.987 23.798 1.00 75.00 361 SER A O 1
ATOM 2690 N N . ASP A 1 362 ? -27.851 -9.027 22.877 1.00 77.56 362 ASP A N 1
ATOM 2691 C CA . ASP A 1 362 ? -27.201 -9.609 21.694 1.00 77.56 362 ASP A CA 1
ATOM 2692 C C . ASP A 1 362 ? -25.811 -10.200 22.022 1.00 77.56 362 ASP A C 1
ATOM 2694 O O . ASP A 1 362 ? -25.216 -10.859 21.172 1.00 77.56 362 ASP A O 1
ATOM 2698 N N . LEU A 1 363 ? -25.268 -9.918 23.215 1.00 81.44 363 LEU A N 1
ATOM 2699 C CA . LEU A 1 363 ? -23.905 -10.269 23.645 1.00 81.44 363 LEU A CA 1
ATOM 2700 C C . LEU A 1 363 ? -23.885 -11.154 24.899 1.00 81.44 363 LEU A C 1
ATOM 2702 O O . LEU A 1 363 ? -22.813 -11.438 25.447 1.00 81.44 363 LEU A O 1
ATOM 2706 N N . GLU A 1 364 ? -25.058 -11.568 25.378 1.00 73.31 364 GLU A N 1
ATOM 2707 C CA . GLU A 1 364 ? -25.166 -12.525 26.471 1.00 73.31 364 GLU A CA 1
ATOM 2708 C C . GLU A 1 364 ? -24.528 -13.855 26.062 1.00 73.31 364 GLU A C 1
ATOM 2710 O O . GLU A 1 364 ? -24.536 -14.250 24.894 1.00 73.31 364 GLU A O 1
ATOM 2715 N N . GLU A 1 365 ? -23.929 -14.544 27.032 1.00 63.50 365 GLU A N 1
ATOM 2716 C CA . GLU A 1 365 ? -23.351 -15.864 26.809 1.00 63.50 365 GLU A CA 1
ATOM 2717 C C . GLU A 1 365 ? -24.516 -16.829 26.533 1.00 63.50 365 GLU A C 1
ATOM 2719 O O . GLU A 1 365 ? -25.101 -17.413 27.445 1.00 63.50 365 GLU A O 1
ATOM 2724 N N . HIS A 1 366 ? -24.915 -16.972 25.266 1.00 52.16 366 HIS A N 1
ATOM 2725 C CA . HIS A 1 366 ? -25.808 -18.051 24.885 1.00 52.16 366 HIS A CA 1
ATOM 2726 C C . HIS A 1 366 ? -25.061 -19.340 25.178 1.00 52.16 366 HIS A C 1
ATOM 2728 O O . HIS A 1 366 ? -24.119 -19.700 24.473 1.00 52.16 366 HIS A O 1
ATOM 2734 N N . SER A 1 367 ? -25.470 -20.022 26.249 1.00 41.53 367 SER A N 1
ATOM 2735 C CA . SER A 1 367 ? -25.051 -21.385 26.500 1.00 41.53 367 SER A CA 1
ATOM 2736 C C . SER A 1 367 ? -25.452 -22.189 25.268 1.00 41.53 367 SER A C 1
ATOM 2738 O O . SER A 1 367 ? -26.615 -22.575 25.116 1.00 41.53 367 SER A O 1
ATOM 2740 N N . THR A 1 368 ? -24.511 -22.418 24.359 1.00 37.69 368 THR A N 1
ATOM 2741 C CA . THR A 1 368 ? -24.599 -23.505 23.399 1.00 37.69 368 THR A CA 1
ATOM 2742 C C . THR A 1 368 ? -24.752 -24.762 24.240 1.00 37.69 368 THR A C 1
ATOM 2744 O O . THR A 1 368 ? -23.791 -25.282 24.809 1.00 37.69 368 THR A O 1
ATOM 2747 N N . LYS A 1 369 ? -26.002 -25.202 24.409 1.00 33.91 369 LYS A N 1
ATOM 2748 C CA . LYS A 1 369 ? -26.297 -26.580 24.767 1.00 33.91 369 LYS A CA 1
ATOM 2749 C C . LYS A 1 369 ? -25.660 -27.417 23.659 1.00 33.91 369 LYS A C 1
ATOM 2751 O O . LYS A 1 369 ? -26.166 -27.382 22.549 1.00 33.91 369 LYS A O 1
ATOM 2756 N N . ARG A 1 370 ? -24.523 -28.019 24.024 1.00 33.03 370 ARG A N 1
ATOM 2757 C CA . ARG A 1 370 ? -23.808 -29.166 23.441 1.00 33.03 370 ARG A CA 1
ATOM 2758 C C . ARG A 1 370 ? -23.976 -29.432 21.952 1.00 33.03 370 ARG A C 1
ATOM 2760 O O . ARG A 1 370 ? -25.092 -29.810 21.544 1.00 33.03 370 ARG A O 1
#

InterPro domains:
  IPR003352 Phosphotransferase system, EIIC [PF02378] (14-297)
  IPR013013 Phosphotransferase system, EIIC component, type 1 [PS51103] (10-369)
  IPR050558 Phosphotransferase System Sugar-Specific Components [PTHR30175] (5-362)

Secondary structure (DSSP, 8-state):
-HHHHHHHHHHHHHHHGGGHHHHHHHHHHHHHHHHHHHH-SSGGGSHHHHHHHHHHHHHHHTTSTTHHHHHHHHHHHHHTS-HHHHHHHHHHTTSTHHHHHHHHHT-TTT--TTTTHHHHHHHHHHHHHHHHHHHHHHS-HHHHHHHHHHHHHHHHHHHIIIIIHHHHHHHHHHHHHHHHHHH--S-HHHHHHHHHHHHHHHHHHHHTTTHHHHHTTHHHHHHHHSSBSSHHHHHHHHHHHHHHHHHHHHHHHHTT-HHHHHHHHHHHHHHHTT--HHHIIIIITTSHHHHHHHHHHHHHHHHHHHHTT-EESS--S-GGGGGGGEE-TT-HHHHHHHHHHHHHHHHHHHHHHHHHH--GGGGS------

Foldseek 3Di:
DVPVVVVVLVLLCQLCVVCQVLLLLLLLLVLVLQVLCVVPVPQVVPVVSVVSSVVSNVSNVVDLLQVLLSSQLRLLVSLVHHSNLLSVLSVVLQDQVFVVVCVVVVNNVQTGRNQLHNVLSNVLSNQLSVQLVVCLVVDDPVCNVPCSSVVSNVVSNVCSSPPSRRVSNVVLVVVVVVVCVQQPDPDLVSLLQSLLVLQLCLLVCVVVSNCSVVVSNQSSCCSVPLWAQCQLSNLLLLLLLLLLLVLQLVLCVVLVNVVSNVQSVVQSVVSLVQNCVSSCPVHQVVPVQLSNLSSNLSSNLRSQLSSQRKIFSGHHRGHLSRLSRIAHDVGSVVRSVSSVVSSVSSSNSSNVSSNVRDHSVSNHPPPPPD

Organism: NCBI:txid2606638

Radius of gyration: 23.6 Å; chains: 1; bounding box: 54×55×66 Å